Protein AF-A0A935T6A6-F1 (afdb_monomer)

Structure (mmCIF, N/CA/C/O backbone):
data_AF-A0A935T6A6-F1
#
_entry.id   AF-A0A935T6A6-F1
#
loop_
_atom_site.group_PDB
_atom_site.id
_atom_site.type_symbol
_atom_site.label_atom_id
_atom_site.label_alt_id
_atom_site.label_comp_id
_atom_site.label_asym_id
_atom_site.label_entity_id
_atom_site.label_seq_id
_atom_site.pdbx_PDB_ins_code
_atom_site.Cartn_x
_atom_site.Cartn_y
_atom_site.Cartn_z
_atom_site.occupancy
_atom_site.B_iso_or_equiv
_atom_site.auth_seq_id
_atom_site.auth_comp_id
_atom_site.auth_asym_id
_atom_site.auth_atom_id
_atom_site.pdbx_PDB_model_num
ATOM 1 N N . MET A 1 1 ? 19.359 1.674 -59.726 1.00 56.72 1 MET A N 1
ATOM 2 C CA . MET A 1 1 ? 20.035 1.609 -58.404 1.00 56.72 1 MET A CA 1
ATOM 3 C C . MET A 1 1 ? 19.179 2.103 -57.227 1.00 56.72 1 MET A C 1
ATOM 5 O O . MET A 1 1 ? 19.418 1.632 -56.121 1.00 56.72 1 MET A O 1
ATOM 9 N N . ALA A 1 2 ? 18.153 2.946 -57.427 1.00 60.25 2 ALA A N 1
ATOM 10 C CA . ALA A 1 2 ? 17.294 3.458 -56.342 1.00 60.25 2 ALA A CA 1
ATOM 11 C C . ALA A 1 2 ? 16.557 2.367 -55.519 1.00 60.25 2 ALA A C 1
ATOM 13 O O . ALA A 1 2 ? 16.547 2.415 -54.293 1.00 60.25 2 ALA A O 1
ATOM 14 N N . GLY A 1 3 ? 16.055 1.301 -56.157 1.00 60.28 3 GLY A N 1
ATOM 15 C CA . GLY A 1 3 ? 15.224 0.285 -55.483 1.00 60.28 3 GLY A CA 1
ATOM 16 C C . GLY A 1 3 ? 15.930 -0.699 -54.529 1.00 60.28 3 GLY A C 1
ATOM 17 O O . GLY A 1 3 ? 15.259 -1.548 -53.934 1.00 60.28 3 GLY A O 1
ATOM 18 N N . SER A 1 4 ? 17.264 -0.642 -54.387 1.00 69.94 4 SER A N 1
ATOM 19 C CA . SER A 1 4 ? 18.001 -1.464 -53.401 1.00 69.94 4 SER A CA 1
ATOM 20 C C . SER A 1 4 ? 18.297 -0.713 -52.097 1.00 69.94 4 SER A C 1
ATOM 22 O O . SER A 1 4 ? 18.425 -1.339 -51.043 1.00 69.94 4 SER A O 1
ATOM 24 N N . PHE A 1 5 ? 18.357 0.622 -52.161 1.00 66.50 5 PHE A N 1
ATOM 25 C CA . PHE A 1 5 ? 18.627 1.482 -51.012 1.00 66.50 5 PHE A CA 1
ATOM 26 C C . PHE A 1 5 ? 17.369 1.640 -50.148 1.00 66.50 5 PHE A C 1
ATOM 28 O O . PHE A 1 5 ? 17.418 1.381 -48.947 1.00 66.50 5 PHE A O 1
ATOM 35 N N . GLU A 1 6 ? 16.213 1.904 -50.769 1.00 67.12 6 GLU A N 1
ATOM 36 C CA . GLU A 1 6 ? 14.917 1.986 -50.074 1.00 67.12 6 GLU A CA 1
ATOM 37 C C . GLU A 1 6 ? 14.568 0.704 -49.310 1.00 67.12 6 GLU A C 1
ATOM 39 O O . GLU A 1 6 ? 14.219 0.760 -48.134 1.00 67.12 6 GLU A O 1
ATOM 44 N N . ARG A 1 7 ? 14.742 -0.476 -49.922 1.00 68.25 7 ARG A N 1
ATOM 45 C CA . ARG A 1 7 ? 14.434 -1.754 -49.253 1.00 68.25 7 ARG A CA 1
ATOM 46 C C . ARG A 1 7 ? 15.318 -2.030 -48.036 1.00 68.25 7 ARG A C 1
ATOM 48 O O . ARG A 1 7 ? 14.840 -2.617 -47.066 1.00 68.25 7 ARG A O 1
ATOM 55 N N . LYS A 1 8 ? 16.585 -1.601 -48.056 1.00 70.12 8 LYS A N 1
ATOM 56 C CA . LYS A 1 8 ? 17.505 -1.768 -46.918 1.00 70.12 8 LYS A CA 1
ATOM 57 C C . LYS A 1 8 ? 17.213 -0.787 -45.786 1.00 70.12 8 LYS A C 1
ATOM 59 O O . LYS A 1 8 ? 17.270 -1.189 -44.626 1.00 70.12 8 LYS A O 1
ATOM 64 N N . VAL A 1 9 ? 16.891 0.465 -46.108 1.00 67.56 9 VAL A N 1
ATOM 65 C CA . VAL A 1 9 ? 16.603 1.496 -45.102 1.00 67.56 9 VAL A CA 1
ATOM 66 C C . VAL A 1 9 ? 15.237 1.254 -44.460 1.00 67.56 9 VAL A C 1
ATOM 68 O O . VAL A 1 9 ? 15.148 1.165 -43.237 1.00 67.56 9 VAL A O 1
ATOM 71 N N . ILE A 1 10 ? 14.192 1.037 -45.263 1.00 68.06 10 ILE A N 1
ATOM 72 C CA . ILE A 1 10 ? 12.829 0.804 -44.766 1.00 68.06 10 ILE A CA 1
ATOM 73 C C . ILE A 1 10 ? 12.769 -0.514 -43.984 1.00 68.06 10 ILE A C 1
ATOM 75 O O . ILE A 1 10 ? 12.271 -0.544 -42.862 1.00 68.06 10 ILE A O 1
ATOM 79 N N . GLY A 1 11 ? 13.356 -1.597 -44.505 1.00 69.56 11 GLY A N 1
ATOM 80 C CA . GLY A 1 11 ? 13.375 -2.890 -43.813 1.00 69.56 11 GLY A CA 1
ATOM 81 C C . GLY A 1 11 ? 14.184 -2.893 -42.509 1.00 69.56 11 GLY A C 1
ATOM 82 O O . GLY A 1 11 ? 13.859 -3.650 -41.592 1.00 69.56 11 GLY A O 1
ATOM 83 N N . GLY A 1 12 ? 15.214 -2.044 -42.411 1.00 71.94 12 GLY A N 1
ATOM 84 C CA . GLY A 1 12 ? 16.067 -1.922 -41.227 1.00 71.94 12 GLY A CA 1
ATOM 85 C C . GLY A 1 12 ? 15.389 -1.238 -40.039 1.00 71.94 12 GLY A C 1
ATOM 86 O O . GLY A 1 12 ? 15.640 -1.628 -38.901 1.00 71.94 12 GLY A O 1
ATOM 87 N N . TRP A 1 13 ? 14.505 -0.268 -40.297 1.00 72.38 13 TRP A N 1
ATOM 88 C CA . TRP A 1 13 ? 13.813 0.504 -39.256 1.00 72.38 13 TRP A CA 1
ATOM 89 C C . TRP A 1 13 ? 12.370 0.057 -39.009 1.00 72.38 13 TRP A C 1
ATOM 91 O O . TRP A 1 13 ? 11.889 0.139 -37.882 1.00 72.38 13 TRP A O 1
ATOM 101 N N . LEU A 1 14 ? 11.682 -0.484 -40.016 1.00 76.81 14 LEU A N 1
ATOM 102 C CA . LEU A 1 14 ? 10.282 -0.886 -39.874 1.00 76.81 14 LEU A CA 1
ATOM 103 C C . LEU A 1 14 ? 10.106 -2.054 -38.893 1.00 76.81 14 LEU A C 1
ATOM 105 O O . LEU A 1 14 ? 9.211 -2.024 -38.056 1.00 76.81 14 LEU A O 1
ATOM 109 N N . ARG A 1 15 ? 10.980 -3.068 -38.946 1.00 74.06 15 ARG A N 1
ATOM 110 C CA . ARG A 1 15 ? 10.921 -4.227 -38.034 1.00 74.06 15 ARG A CA 1
ATOM 111 C C . ARG A 1 15 ? 11.037 -3.844 -36.548 1.00 74.06 15 ARG A C 1
ATOM 113 O O . ARG A 1 15 ? 10.177 -4.279 -35.784 1.00 74.06 15 ARG A O 1
ATOM 120 N N . PRO A 1 16 ? 12.037 -3.050 -36.111 1.00 68.38 16 PRO A N 1
ATOM 121 C CA . PRO A 1 16 ? 12.116 -2.631 -34.714 1.00 68.38 16 PRO A CA 1
ATOM 122 C C . PRO A 1 16 ? 10.958 -1.713 -34.308 1.00 68.38 16 PRO A C 1
ATOM 124 O O . PRO A 1 16 ? 10.502 -1.822 -33.175 1.00 68.38 16 PRO A O 1
ATOM 127 N N . LEU A 1 17 ? 10.432 -0.878 -35.214 1.00 72.44 17 LEU A N 1
ATOM 128 C CA . LEU A 1 17 ? 9.257 -0.043 -34.932 1.00 72.44 17 LEU A CA 1
ATOM 129 C C . LEU A 1 17 ? 7.984 -0.872 -34.720 1.00 72.44 17 LEU A C 1
ATOM 131 O O . LEU A 1 17 ? 7.288 -0.667 -33.730 1.00 72.44 17 LEU A O 1
ATOM 135 N N . VAL A 1 18 ? 7.699 -1.837 -35.601 1.00 78.00 18 VAL A N 1
ATOM 136 C CA . VAL A 1 18 ? 6.528 -2.725 -35.470 1.00 78.00 18 VAL A CA 1
ATOM 137 C C . VAL A 1 18 ? 6.601 -3.520 -34.173 1.00 78.00 18 VAL A C 1
ATOM 139 O O . VAL A 1 18 ? 5.623 -3.609 -33.439 1.00 78.00 18 VAL A O 1
ATOM 142 N N . ALA A 1 19 ? 7.766 -4.068 -33.847 1.00 73.56 19 ALA A N 1
ATOM 143 C CA . ALA A 1 19 ? 7.915 -4.832 -32.623 1.00 73.56 19 ALA A CA 1
ATOM 144 C C . ALA A 1 19 ? 7.869 -3.957 -31.359 1.00 73.56 19 ALA A C 1
ATOM 146 O O . ALA A 1 19 ? 7.290 -4.382 -30.364 1.00 73.56 19 ALA A O 1
ATOM 147 N N . ALA A 1 20 ? 8.402 -2.730 -31.397 1.00 70.31 20 ALA A N 1
ATOM 148 C CA . ALA A 1 20 ? 8.222 -1.765 -30.314 1.00 70.31 20 ALA A CA 1
ATOM 149 C C . ALA A 1 20 ? 6.738 -1.415 -30.119 1.00 70.31 20 ALA A C 1
ATOM 151 O O . ALA A 1 20 ? 6.277 -1.378 -28.985 1.00 70.31 20 ALA A O 1
ATOM 152 N N . ALA A 1 21 ? 5.977 -1.236 -31.204 1.00 77.19 21 ALA A N 1
ATOM 153 C CA . ALA A 1 21 ? 4.537 -0.990 -31.144 1.00 77.19 21 ALA A CA 1
ATOM 154 C C . ALA A 1 21 ? 3.758 -2.185 -30.562 1.00 77.19 21 ALA A C 1
ATOM 156 O O . ALA A 1 21 ? 2.872 -1.989 -29.734 1.00 77.19 21 ALA A O 1
ATOM 157 N N . VAL A 1 22 ? 4.112 -3.421 -30.934 1.00 78.81 22 VAL A N 1
ATOM 158 C CA . VAL A 1 22 ? 3.509 -4.638 -30.357 1.00 78.81 22 VAL A CA 1
ATOM 159 C C . VAL A 1 22 ? 3.815 -4.745 -28.863 1.00 78.81 22 VAL A C 1
ATOM 161 O O . VAL A 1 22 ? 2.908 -4.977 -28.068 1.00 78.81 22 VAL A O 1
ATOM 164 N N . VAL A 1 23 ? 5.073 -4.539 -28.461 1.00 77.25 23 VAL A N 1
ATOM 165 C CA . VAL A 1 23 ? 5.474 -4.579 -27.045 1.00 77.25 23 VAL A CA 1
ATOM 166 C C . VAL A 1 23 ? 4.794 -3.470 -26.249 1.00 77.25 23 VAL A C 1
ATOM 168 O O . VAL A 1 23 ? 4.323 -3.734 -25.147 1.00 77.25 23 VAL A O 1
ATOM 171 N N . LEU A 1 24 ? 4.665 -2.270 -26.820 1.00 76.12 24 LEU A N 1
ATOM 172 C CA . LEU A 1 24 ? 3.906 -1.176 -26.223 1.00 76.12 24 LEU A CA 1
ATOM 173 C C . LEU A 1 24 ? 2.433 -1.556 -26.042 1.00 76.12 24 LEU A C 1
ATOM 175 O O . LEU A 1 24 ? 1.888 -1.342 -24.966 1.00 76.12 24 LEU A O 1
ATOM 179 N N . GLY A 1 25 ? 1.798 -2.158 -27.052 1.00 76.19 25 GLY A N 1
ATOM 180 C CA . GLY A 1 25 ? 0.415 -2.632 -26.962 1.00 76.19 25 GLY A CA 1
ATOM 181 C C . GLY A 1 25 ? 0.216 -3.671 -25.854 1.00 76.19 25 GLY A C 1
ATOM 182 O O . GLY A 1 25 ? -0.713 -3.550 -25.058 1.00 76.19 25 GLY A O 1
ATOM 183 N N . ILE A 1 26 ? 1.127 -4.644 -25.741 1.00 76.12 26 ILE A N 1
ATOM 184 C CA . ILE A 1 26 ? 1.117 -5.633 -24.650 1.00 76.12 26 ILE A CA 1
ATOM 185 C C . ILE A 1 26 ? 1.335 -4.944 -23.297 1.00 76.12 26 ILE A C 1
ATOM 187 O O . ILE A 1 26 ? 0.610 -5.219 -22.344 1.00 76.12 26 ILE A O 1
ATOM 191 N N . GLY A 1 27 ? 2.306 -4.033 -23.207 1.00 73.75 27 GLY A N 1
ATOM 192 C CA . GLY A 1 27 ? 2.607 -3.285 -21.989 1.00 73.75 27 GLY A CA 1
ATOM 193 C C . GLY A 1 27 ? 1.424 -2.440 -21.520 1.00 73.75 27 GLY A C 1
ATOM 194 O O . GLY A 1 27 ? 1.100 -2.459 -20.337 1.00 73.75 27 GLY A O 1
ATOM 195 N N . LEU A 1 28 ? 0.744 -1.751 -22.440 1.00 74.81 28 LEU A N 1
ATOM 196 C CA . LEU A 1 28 ? -0.465 -0.977 -22.157 1.00 74.81 28 LEU A CA 1
ATOM 197 C C . LEU A 1 28 ? -1.600 -1.877 -21.670 1.00 74.81 28 LEU A C 1
ATOM 199 O O . LEU A 1 28 ? -2.254 -1.538 -20.689 1.00 74.81 28 LEU A O 1
ATOM 203 N N . TYR A 1 29 ? -1.806 -3.035 -22.303 1.00 76.19 29 TYR A N 1
ATOM 204 C CA . TYR A 1 29 ? -2.825 -3.994 -21.877 1.00 76.19 29 TYR A CA 1
ATOM 205 C C . TYR A 1 29 ? -2.553 -4.537 -20.467 1.00 76.19 29 TYR A C 1
ATOM 207 O O . TYR A 1 29 ? -3.451 -4.557 -19.628 1.00 76.19 29 TYR A O 1
ATOM 215 N N . LEU A 1 30 ? -1.309 -4.926 -20.174 1.00 72.44 30 LEU A N 1
ATOM 216 C CA . LEU A 1 30 ? -0.910 -5.395 -18.843 1.00 72.44 30 LEU A CA 1
ATOM 217 C C . LEU A 1 30 ? -0.981 -4.280 -17.795 1.00 72.44 30 LEU A C 1
ATOM 219 O O . LEU A 1 30 ? -1.432 -4.525 -16.681 1.00 72.44 30 LEU A O 1
ATOM 223 N N . GLY A 1 31 ? -0.574 -3.059 -18.150 1.00 69.56 31 GLY A N 1
ATOM 224 C CA . GLY A 1 31 ? -0.698 -1.885 -17.291 1.00 69.56 31 GLY A CA 1
ATOM 225 C C . GLY A 1 31 ? -2.156 -1.585 -16.957 1.00 69.56 31 GLY A C 1
ATOM 226 O O . GLY A 1 31 ? -2.487 -1.398 -15.791 1.00 69.56 31 GLY A O 1
ATOM 227 N N . LEU A 1 32 ? -3.044 -1.635 -17.952 1.00 71.31 32 LEU A N 1
ATOM 228 C CA . LEU A 1 32 ? -4.481 -1.474 -17.749 1.00 71.31 32 LEU A CA 1
ATOM 229 C C . LEU A 1 32 ? -5.052 -2.598 -16.879 1.00 71.31 32 LEU A C 1
ATOM 231 O O . LEU A 1 32 ? -5.808 -2.319 -15.958 1.00 71.31 32 LEU A O 1
ATOM 235 N N . ALA A 1 33 ? -4.662 -3.852 -17.116 1.00 71.31 33 ALA A N 1
ATOM 236 C CA . ALA A 1 33 ? -5.085 -4.974 -16.284 1.00 71.31 33 ALA A CA 1
ATOM 237 C C . ALA A 1 33 ? -4.619 -4.809 -14.826 1.00 71.31 33 ALA A C 1
ATOM 239 O O . ALA A 1 33 ? -5.393 -5.054 -13.908 1.00 71.31 33 ALA A O 1
ATOM 240 N N . LEU A 1 34 ? -3.395 -4.331 -14.596 1.00 67.75 34 LEU A N 1
ATOM 241 C CA . LEU A 1 34 ? -2.897 -4.015 -13.255 1.00 67.75 34 LEU A CA 1
ATOM 242 C C . LEU A 1 34 ? -3.659 -2.851 -12.612 1.00 67.75 34 LEU A C 1
ATOM 244 O O . LEU A 1 34 ? -3.946 -2.911 -11.427 1.00 67.75 34 LEU A O 1
ATOM 248 N N . VAL A 1 35 ? -4.030 -1.815 -13.364 1.00 67.88 35 VAL A N 1
ATOM 249 C CA . VAL A 1 35 ? -4.841 -0.697 -12.842 1.00 67.88 35 VAL A CA 1
ATOM 250 C C . VAL A 1 35 ? -6.268 -1.139 -12.510 1.00 67.88 35 VAL A C 1
ATOM 252 O O . VAL A 1 35 ? -6.819 -0.724 -11.493 1.00 67.88 35 VAL A O 1
ATOM 255 N N . MET A 1 36 ? -6.859 -1.989 -13.348 1.00 67.81 36 MET A N 1
ATOM 256 C CA . MET A 1 36 ? -8.249 -2.436 -13.217 1.00 67.81 36 MET A CA 1
ATOM 257 C C . MET A 1 36 ? -8.425 -3.555 -12.187 1.00 67.81 36 MET A C 1
ATOM 259 O O . MET A 1 36 ? -9.449 -3.604 -11.511 1.00 67.81 36 MET A O 1
ATOM 263 N N . PHE A 1 37 ? -7.446 -4.455 -12.075 1.00 65.00 37 PHE A N 1
ATOM 264 C CA . PHE A 1 37 ? -7.539 -5.677 -11.267 1.00 65.00 37 PHE A CA 1
ATOM 265 C C . PHE A 1 37 ? -6.456 -5.791 -10.194 1.00 65.00 37 PHE A C 1
ATOM 267 O O . PHE A 1 37 ? -6.509 -6.700 -9.368 1.00 65.00 37 PHE A O 1
ATOM 274 N N . GLY A 1 38 ? -5.457 -4.907 -10.197 1.00 59.81 38 GLY A N 1
ATOM 275 C CA . GLY A 1 38 ? -4.442 -4.874 -9.156 1.00 59.81 38 GLY A CA 1
ATOM 276 C C . GLY A 1 38 ? -5.079 -4.482 -7.834 1.00 59.81 38 GLY A C 1
ATOM 277 O O . GLY A 1 38 ? -5.552 -3.357 -7.667 1.00 59.81 38 GLY A O 1
ATOM 278 N N . GLY A 1 39 ? -5.075 -5.424 -6.890 1.00 57.47 39 GLY A N 1
ATOM 279 C CA . GLY A 1 39 ? -5.333 -5.129 -5.488 1.00 57.47 39 GLY A CA 1
ATOM 280 C C . GLY A 1 39 ? -4.460 -3.955 -5.043 1.00 57.47 39 GLY A C 1
ATOM 281 O O . GLY A 1 39 ? -3.303 -3.830 -5.453 1.00 57.47 39 GLY A O 1
ATOM 282 N N . ARG A 1 40 ? -5.061 -3.056 -4.265 1.00 66.12 40 ARG A N 1
ATOM 283 C CA . ARG A 1 40 ? -4.447 -1.843 -3.713 1.00 66.12 40 ARG A CA 1
ATOM 284 C C . ARG A 1 40 ? -3.085 -2.129 -3.051 1.00 66.12 40 ARG A C 1
ATOM 286 O O . ARG A 1 40 ? -2.861 -3.254 -2.611 1.00 66.12 40 ARG A O 1
ATOM 293 N N . PRO A 1 41 ? -2.192 -1.122 -2.951 1.00 66.19 41 PRO A N 1
ATOM 294 C CA . PRO A 1 41 ? -2.443 0.321 -3.092 1.00 66.19 41 PRO A CA 1
ATOM 295 C C . PRO A 1 41 ? -2.211 0.900 -4.497 1.00 66.19 41 PRO A C 1
ATOM 297 O O . PRO A 1 41 ? -1.195 0.639 -5.141 1.00 66.19 41 PRO A O 1
ATOM 300 N N . ARG A 1 42 ? -3.116 1.795 -4.940 1.00 65.88 42 ARG A N 1
ATOM 301 C CA . ARG A 1 42 ? -3.007 2.557 -6.211 1.00 65.88 42 ARG A CA 1
ATOM 302 C C . ARG A 1 42 ? -1.657 3.267 -6.361 1.00 65.88 42 ARG A C 1
ATOM 304 O O . ARG A 1 42 ? -1.108 3.319 -7.458 1.00 65.88 42 ARG A O 1
ATOM 311 N N . ALA A 1 43 ? -1.093 3.721 -5.240 1.00 70.38 43 ALA A N 1
ATOM 312 C CA . ALA A 1 43 ? 0.217 4.364 -5.173 1.00 70.38 43 ALA A CA 1
ATOM 313 C C . ALA A 1 43 ? 1.378 3.479 -5.671 1.00 70.38 43 ALA A C 1
ATOM 315 O O . ALA A 1 43 ? 2.411 4.013 -6.065 1.00 70.38 43 ALA A O 1
ATOM 316 N N . ALA A 1 44 ? 1.235 2.149 -5.659 1.00 77.62 44 ALA A N 1
ATOM 317 C CA . ALA A 1 44 ? 2.216 1.217 -6.220 1.00 77.62 44 ALA A CA 1
ATOM 318 C C . ALA A 1 44 ? 1.915 0.877 -7.688 1.00 77.62 44 ALA A C 1
ATOM 320 O O . ALA A 1 44 ? 2.833 0.726 -8.497 1.00 77.62 44 ALA A O 1
ATOM 321 N N . VAL A 1 45 ? 0.629 0.772 -8.031 1.00 81.69 45 VAL A N 1
ATOM 322 C CA . VAL A 1 45 ? 0.157 0.281 -9.331 1.00 81.69 45 VAL A CA 1
ATOM 323 C C . VAL A 1 45 ? 0.497 1.246 -10.464 1.00 81.69 45 VAL A C 1
ATOM 325 O O . VAL A 1 45 ? 1.044 0.818 -11.480 1.00 81.69 45 VAL A O 1
ATOM 328 N N . GLU A 1 46 ? 0.236 2.544 -10.293 1.00 84.12 46 GLU A N 1
ATOM 329 C CA . GLU A 1 46 ? 0.496 3.537 -11.344 1.00 84.12 46 GLU A CA 1
ATOM 330 C C . GLU A 1 46 ? 1.993 3.661 -11.691 1.00 84.12 46 GLU A C 1
ATOM 332 O O . GLU A 1 46 ? 2.334 3.568 -12.877 1.00 84.12 46 GLU A O 1
ATOM 337 N N . PRO A 1 47 ? 2.925 3.801 -10.719 1.00 86.94 47 PRO A N 1
ATOM 338 C CA . PRO A 1 47 ? 4.354 3.742 -11.011 1.00 86.94 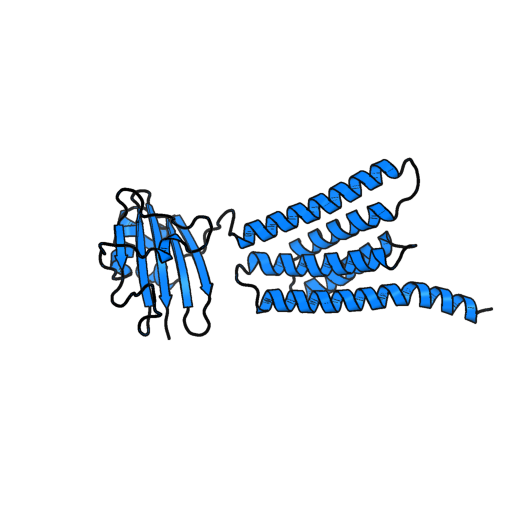47 PRO A CA 1
ATOM 339 C C . PRO A 1 47 ? 4.773 2.422 -11.649 1.00 86.94 47 PRO A C 1
ATOM 341 O O . PRO A 1 47 ? 5.550 2.440 -12.603 1.00 86.94 47 PRO A O 1
ATOM 344 N N . ALA A 1 48 ? 4.280 1.283 -11.150 1.00 86.31 48 ALA A N 1
ATOM 345 C CA . ALA A 1 48 ? 4.660 -0.032 -11.662 1.00 86.31 48 ALA A CA 1
ATOM 346 C C . ALA A 1 48 ? 4.239 -0.226 -13.124 1.00 86.31 48 ALA A C 1
ATOM 348 O O . ALA A 1 48 ? 5.043 -0.683 -13.938 1.00 86.31 48 ALA A O 1
ATOM 349 N N . ALA A 1 49 ? 3.014 0.176 -13.474 1.00 85.94 49 ALA A N 1
ATOM 350 C CA . ALA A 1 49 ? 2.516 0.141 -14.843 1.00 85.94 49 ALA A CA 1
ATOM 351 C C . ALA A 1 49 ? 3.351 1.046 -15.761 1.00 85.94 49 ALA A C 1
ATOM 353 O O . ALA A 1 49 ? 3.824 0.595 -16.806 1.00 85.94 49 ALA A O 1
ATOM 354 N N . ALA A 1 50 ? 3.603 2.292 -15.342 1.00 89.38 50 ALA A N 1
ATOM 355 C CA . ALA A 1 50 ? 4.422 3.241 -16.094 1.00 89.38 50 ALA A CA 1
ATOM 356 C C . ALA A 1 50 ? 5.841 2.706 -16.348 1.00 89.38 50 ALA A C 1
ATOM 358 O O . ALA A 1 50 ? 6.331 2.725 -17.480 1.00 89.38 50 ALA A O 1
ATOM 359 N N . PHE A 1 51 ? 6.476 2.157 -15.310 1.00 90.69 51 PHE A N 1
ATOM 360 C CA . PHE A 1 51 ? 7.783 1.519 -15.415 1.00 90.69 51 PHE A CA 1
ATOM 361 C C . PHE A 1 51 ? 7.765 0.344 -16.384 1.00 90.69 51 PHE A C 1
ATOM 363 O O . PHE A 1 51 ? 8.602 0.294 -17.282 1.00 90.69 51 PHE A O 1
ATOM 370 N N . ALA A 1 52 ? 6.818 -0.586 -16.231 1.00 87.38 52 ALA A N 1
ATOM 371 C CA . ALA A 1 52 ? 6.738 -1.780 -17.063 1.00 87.38 52 ALA A CA 1
ATOM 372 C C . ALA A 1 52 ? 6.570 -1.417 -18.544 1.00 87.38 52 ALA A C 1
ATOM 374 O O . ALA A 1 52 ? 7.287 -1.956 -19.388 1.00 87.38 52 ALA A O 1
ATOM 375 N N . ILE A 1 53 ? 5.689 -0.463 -18.857 1.00 87.38 53 ILE A N 1
ATOM 376 C CA . ILE A 1 53 ? 5.448 0.018 -20.222 1.00 87.38 53 ILE A CA 1
ATOM 377 C C . ILE A 1 53 ? 6.721 0.614 -20.825 1.00 87.38 53 ILE A C 1
ATOM 379 O O . ILE A 1 53 ? 7.159 0.183 -21.897 1.00 87.38 53 ILE A O 1
ATOM 383 N N . VAL A 1 54 ? 7.343 1.581 -20.143 1.00 90.56 54 VAL A N 1
ATOM 384 C CA . VAL A 1 54 ? 8.525 2.273 -20.675 1.00 90.56 54 VAL A CA 1
ATOM 385 C C . VAL A 1 54 ? 9.719 1.326 -20.766 1.00 90.56 54 VAL A C 1
ATOM 387 O O . VAL A 1 54 ? 10.375 1.269 -21.808 1.00 90.56 54 VAL A O 1
ATOM 390 N N . PHE A 1 55 ? 9.974 0.539 -19.717 1.00 91.19 55 PHE A N 1
ATOM 391 C CA . PHE A 1 55 ? 11.085 -0.406 -19.668 1.00 91.19 55 PHE A CA 1
ATOM 392 C C . PHE A 1 55 ? 10.995 -1.442 -20.788 1.00 91.19 55 PHE A C 1
ATOM 394 O O . PHE A 1 55 ? 11.943 -1.597 -21.556 1.00 91.19 55 PHE A O 1
ATOM 401 N N . THR A 1 56 ? 9.859 -2.138 -20.910 1.00 87.25 56 THR A N 1
ATOM 402 C CA . THR A 1 56 ? 9.701 -3.217 -21.899 1.00 87.25 56 THR A CA 1
ATOM 403 C C . THR A 1 56 ? 9.788 -2.685 -23.325 1.00 87.25 56 THR A C 1
ATOM 405 O O . THR A 1 56 ? 10.518 -3.257 -24.136 1.00 87.25 56 THR A O 1
ATOM 408 N N . THR A 1 57 ? 9.136 -1.554 -23.615 1.00 87.31 57 THR A N 1
ATOM 409 C CA . THR A 1 57 ? 9.153 -0.923 -24.943 1.00 87.31 57 THR A CA 1
ATOM 410 C C . THR A 1 57 ? 10.567 -0.496 -25.336 1.00 87.31 57 THR A C 1
ATOM 412 O O . THR A 1 57 ? 11.058 -0.867 -26.406 1.00 87.31 57 THR A O 1
ATOM 415 N N . ALA A 1 58 ? 11.262 0.232 -24.457 1.00 89.62 58 ALA A N 1
ATOM 416 C CA . ALA A 1 58 ? 12.616 0.714 -24.716 1.00 89.62 58 ALA A CA 1
ATOM 417 C C . ALA A 1 58 ? 13.631 -0.431 -24.830 1.00 89.62 58 ALA A C 1
ATOM 419 O O . ALA A 1 58 ? 14.461 -0.455 -25.745 1.00 89.62 58 ALA A O 1
ATOM 420 N N . PHE A 1 59 ? 13.546 -1.418 -23.937 1.00 88.56 59 PHE A N 1
ATOM 421 C CA . PHE A 1 59 ? 14.440 -2.569 -23.938 1.00 88.56 59 PHE A CA 1
ATOM 422 C C . PHE A 1 59 ? 14.249 -3.442 -25.185 1.00 88.56 59 PHE A C 1
ATOM 424 O O . PHE A 1 59 ? 15.233 -3.838 -25.820 1.00 88.56 59 PHE A O 1
ATOM 431 N N . ALA A 1 60 ? 13.000 -3.702 -25.587 1.00 87.69 60 ALA A N 1
ATOM 432 C CA . ALA A 1 60 ? 12.697 -4.449 -26.803 1.00 87.69 60 ALA A CA 1
ATOM 433 C C . ALA A 1 60 ? 13.188 -3.716 -28.060 1.00 87.69 60 ALA A C 1
ATOM 435 O O . ALA A 1 60 ? 13.864 -4.325 -28.891 1.00 87.69 60 ALA A O 1
ATOM 436 N N . ALA A 1 61 ? 12.939 -2.406 -28.172 1.00 86.75 61 ALA A N 1
ATOM 437 C CA . ALA A 1 61 ? 13.431 -1.596 -29.286 1.00 86.75 61 ALA A CA 1
ATOM 438 C C . ALA A 1 61 ? 14.964 -1.657 -29.400 1.00 86.75 61 ALA A C 1
ATOM 440 O O . ALA A 1 61 ? 15.505 -1.911 -30.480 1.00 86.75 61 ALA A O 1
ATOM 441 N N . GLY A 1 62 ? 15.671 -1.522 -28.272 1.00 87.38 62 GLY A N 1
ATOM 442 C CA . GLY A 1 62 ? 17.125 -1.656 -28.228 1.00 87.38 62 GLY A CA 1
ATOM 443 C C . GLY A 1 62 ? 17.615 -3.047 -28.639 1.00 87.38 62 GLY A C 1
ATOM 444 O O . GLY A 1 62 ? 18.600 -3.167 -29.368 1.00 87.38 62 GLY A O 1
ATOM 445 N N . ARG A 1 63 ? 16.919 -4.117 -28.234 1.00 86.56 63 ARG A N 1
ATOM 446 C CA . ARG A 1 63 ? 17.269 -5.498 -28.613 1.00 86.56 63 ARG A CA 1
ATOM 447 C C . ARG A 1 63 ? 17.066 -5.790 -30.095 1.00 86.56 63 ARG A C 1
ATOM 449 O O . ARG A 1 63 ? 17.865 -6.526 -30.675 1.00 86.56 63 ARG A O 1
ATOM 456 N N . LEU A 1 64 ? 16.025 -5.224 -30.694 1.00 85.94 64 LEU A N 1
ATOM 457 C CA . LEU A 1 64 ? 15.631 -5.497 -32.075 1.00 85.94 64 LEU A CA 1
ATOM 458 C C . LEU A 1 64 ? 16.365 -4.627 -33.103 1.00 85.94 64 LEU A C 1
ATOM 460 O O . LEU A 1 64 ? 16.334 -4.934 -34.293 1.00 85.94 64 LEU A O 1
ATOM 464 N N . ALA A 1 65 ? 17.079 -3.593 -32.651 1.00 85.19 65 ALA A N 1
ATOM 465 C CA . ALA A 1 65 ? 17.905 -2.723 -33.482 1.00 85.19 65 ALA A CA 1
ATOM 466 C C . ALA A 1 65 ? 19.409 -2.909 -33.182 1.00 85.19 65 ALA A C 1
ATOM 468 O O . ALA A 1 65 ? 20.047 -2.007 -32.643 1.00 85.19 65 ALA A O 1
ATOM 469 N N . PRO A 1 66 ? 20.045 -4.044 -33.540 1.00 82.75 66 PRO A N 1
ATOM 470 C CA . PRO A 1 66 ? 21.405 -4.381 -33.100 1.00 82.75 66 PRO A CA 1
ATOM 471 C C . PRO A 1 66 ? 22.490 -3.375 -33.511 1.00 82.75 66 PRO A C 1
ATOM 473 O O . PRO A 1 66 ? 23.513 -3.296 -32.841 1.00 82.75 66 PRO A O 1
ATOM 476 N N . ARG A 1 67 ? 22.271 -2.601 -34.582 1.00 84.56 67 ARG A N 1
ATOM 477 C CA . ARG A 1 67 ? 23.195 -1.557 -35.065 1.00 84.56 67 ARG A CA 1
ATOM 478 C C . ARG A 1 67 ? 22.929 -0.169 -34.478 1.00 84.56 67 ARG A C 1
ATOM 480 O O . ARG A 1 67 ? 23.757 0.716 -34.626 1.00 84.56 67 ARG A O 1
ATOM 487 N N . ALA A 1 68 ? 21.778 0.023 -33.840 1.00 85.19 68 ALA A N 1
ATOM 488 C CA . ALA A 1 68 ? 21.330 1.306 -33.306 1.00 85.19 68 ALA A CA 1
ATOM 489 C C . ALA A 1 68 ? 20.715 1.140 -31.907 1.00 85.19 68 ALA A C 1
ATOM 491 O O . ALA A 1 68 ? 19.808 1.881 -31.542 1.00 85.19 68 ALA A O 1
ATOM 492 N N . ARG A 1 69 ? 21.191 0.153 -31.127 1.00 86.75 69 ARG A N 1
ATOM 493 C CA . ARG A 1 69 ? 20.545 -0.312 -29.883 1.00 86.75 69 ARG A CA 1
ATOM 494 C C . ARG A 1 69 ? 20.236 0.836 -28.931 1.00 86.75 69 ARG A C 1
ATOM 496 O O . ARG A 1 69 ? 19.122 0.950 -28.435 1.00 86.75 69 ARG A O 1
ATOM 503 N N . PHE A 1 70 ? 21.231 1.694 -28.709 1.00 86.00 70 PHE A N 1
ATOM 504 C CA . PHE A 1 70 ? 21.119 2.838 -27.814 1.00 86.00 70 PHE A CA 1
ATOM 505 C C . PHE A 1 70 ? 20.091 3.857 -28.316 1.00 86.00 70 PHE A C 1
ATOM 507 O O . PHE A 1 70 ? 19.142 4.166 -27.605 1.00 86.00 70 PHE A O 1
ATOM 514 N N . HIS A 1 71 ? 20.230 4.328 -29.558 1.00 86.38 71 HIS A N 1
ATOM 515 C CA . HIS A 1 71 ? 19.313 5.315 -30.132 1.00 86.38 71 HIS A CA 1
ATOM 516 C C . HIS A 1 71 ? 17.876 4.793 -30.221 1.00 86.38 71 HIS A C 1
ATOM 518 O O . HIS A 1 71 ? 16.944 5.528 -29.911 1.00 86.38 71 HIS A O 1
ATOM 524 N N . ALA A 1 72 ? 17.696 3.518 -30.578 1.00 85.56 72 ALA A N 1
ATOM 525 C CA . ALA A 1 72 ? 16.389 2.875 -30.610 1.00 85.56 72 ALA A CA 1
ATOM 526 C C . ALA A 1 72 ? 15.755 2.802 -29.214 1.00 85.56 72 ALA A C 1
ATOM 528 O O . ALA A 1 72 ? 14.583 3.137 -29.069 1.00 85.56 72 ALA A O 1
ATOM 529 N N . ALA A 1 73 ? 16.524 2.428 -28.184 1.00 88.12 73 ALA A N 1
ATOM 530 C CA . ALA A 1 73 ? 16.038 2.405 -26.806 1.00 88.12 73 ALA A CA 1
ATOM 531 C C . ALA A 1 73 ? 15.661 3.807 -26.301 1.00 88.12 73 ALA A C 1
ATOM 533 O O . ALA A 1 73 ? 14.599 3.968 -25.710 1.00 88.12 73 ALA A O 1
ATOM 534 N N . VAL A 1 74 ? 16.485 4.827 -26.572 1.00 90.12 74 VAL A N 1
ATOM 535 C CA . VAL A 1 74 ? 16.214 6.222 -26.178 1.00 90.12 74 VAL A CA 1
ATOM 536 C C . VAL A 1 74 ? 14.959 6.762 -26.867 1.00 90.12 74 VAL A C 1
ATOM 538 O O . VAL A 1 74 ? 14.083 7.306 -26.199 1.00 90.12 74 VAL A O 1
ATOM 541 N N . ALA A 1 75 ? 14.838 6.579 -28.185 1.00 88.69 75 ALA A N 1
ATOM 542 C CA . ALA A 1 75 ? 13.673 7.036 -28.940 1.00 88.69 75 ALA A CA 1
ATOM 543 C C . ALA A 1 75 ? 12.385 6.347 -28.462 1.00 88.69 75 ALA A C 1
ATOM 545 O O . ALA A 1 75 ? 11.371 7.008 -28.239 1.00 88.69 75 ALA A O 1
ATOM 546 N N . ALA A 1 76 ? 12.441 5.031 -28.244 1.00 88.38 76 ALA A N 1
ATOM 547 C CA . ALA A 1 76 ? 11.316 4.262 -27.728 1.00 88.38 76 ALA A CA 1
ATOM 548 C C . ALA A 1 76 ? 10.939 4.662 -26.293 1.00 88.38 76 ALA A C 1
ATOM 550 O O . ALA A 1 76 ? 9.753 4.783 -25.997 1.00 88.38 76 ALA A O 1
ATOM 551 N N . ALA A 1 77 ? 11.917 4.926 -25.420 1.00 90.94 77 ALA A N 1
ATOM 552 C CA . ALA A 1 77 ? 11.665 5.422 -24.069 1.00 90.94 77 ALA A CA 1
ATOM 553 C C . ALA A 1 77 ? 10.974 6.793 -24.086 1.00 90.94 77 ALA A C 1
ATOM 555 O O . ALA A 1 77 ? 9.996 6.991 -23.364 1.00 90.94 77 ALA A O 1
ATOM 556 N N . GLY A 1 78 ? 11.441 7.716 -24.934 1.00 90.88 78 GLY A N 1
ATOM 557 C CA . GLY A 1 78 ? 10.835 9.038 -25.096 1.00 90.88 78 GLY A CA 1
ATOM 558 C C . GLY A 1 78 ? 9.394 8.955 -25.598 1.00 90.88 78 GLY A C 1
ATOM 559 O O . GLY A 1 78 ? 8.504 9.565 -25.011 1.00 90.88 78 GLY A O 1
ATOM 560 N N . LEU A 1 79 ? 9.147 8.133 -26.624 1.00 89.75 79 LEU A N 1
ATOM 561 C CA . LEU A 1 79 ? 7.806 7.924 -27.172 1.00 89.75 79 LEU A CA 1
ATOM 562 C C . LEU A 1 79 ? 6.860 7.283 -26.146 1.00 89.75 79 LEU A C 1
ATOM 564 O O . LEU A 1 79 ? 5.764 7.793 -25.929 1.00 89.75 79 LEU A O 1
ATOM 568 N N . ALA A 1 80 ? 7.285 6.200 -25.487 1.00 86.81 80 ALA A N 1
ATOM 569 C CA . ALA A 1 80 ? 6.481 5.527 -24.468 1.00 86.81 80 ALA A CA 1
ATOM 570 C C . ALA A 1 80 ? 6.169 6.455 -23.281 1.00 86.81 80 ALA A C 1
ATOM 572 O O . ALA A 1 80 ? 5.043 6.457 -22.791 1.00 86.81 80 ALA A O 1
ATOM 573 N N . SER A 1 81 ? 7.127 7.289 -22.862 1.00 89.12 81 SER A N 1
ATOM 574 C CA . SER A 1 81 ? 6.920 8.264 -21.782 1.00 89.12 81 SER A CA 1
ATOM 575 C C . SER A 1 81 ? 5.948 9.375 -22.184 1.00 89.12 81 SER A C 1
ATOM 577 O O . SER A 1 81 ? 5.104 9.757 -21.375 1.00 89.12 81 SER A O 1
ATOM 579 N N . ALA A 1 82 ? 6.033 9.871 -23.426 1.00 89.44 82 ALA A N 1
ATOM 580 C CA . ALA A 1 82 ? 5.122 10.887 -23.951 1.00 89.44 82 ALA A CA 1
ATOM 581 C C . ALA A 1 82 ? 3.682 10.360 -24.062 1.00 89.44 82 ALA A C 1
ATOM 583 O O . ALA A 1 82 ? 2.748 11.025 -23.618 1.00 89.44 82 ALA A O 1
ATOM 584 N N . ILE A 1 83 ? 3.509 9.140 -24.586 1.00 85.31 83 ILE A N 1
ATOM 585 C CA . ILE A 1 83 ? 2.202 8.466 -24.638 1.00 85.31 83 ILE A CA 1
ATOM 586 C C . ILE A 1 83 ? 1.673 8.243 -23.221 1.00 85.31 83 ILE A C 1
ATOM 588 O O . ILE A 1 83 ? 0.524 8.572 -22.942 1.00 85.31 83 ILE A O 1
ATOM 592 N N . GLY A 1 84 ? 2.519 7.741 -22.316 1.00 83.69 84 GLY A N 1
ATOM 593 C CA . GLY A 1 84 ? 2.156 7.500 -20.925 1.00 83.69 84 GLY A CA 1
ATOM 594 C C . GLY A 1 84 ? 1.684 8.756 -20.196 1.00 83.69 84 GLY A C 1
ATOM 595 O O . GLY A 1 84 ? 0.664 8.710 -19.516 1.00 83.69 84 GLY A O 1
ATOM 596 N N . HIS A 1 85 ? 2.354 9.895 -20.392 1.00 85.50 85 HIS A N 1
ATOM 597 C CA . HIS A 1 85 ? 1.904 11.178 -19.838 1.00 85.50 85 HIS A CA 1
ATOM 598 C C . HIS A 1 85 ? 0.540 11.605 -20.385 1.00 85.50 85 HIS A C 1
ATOM 600 O O . HIS A 1 85 ? -0.282 12.114 -19.627 1.00 85.50 85 HIS A O 1
ATOM 606 N N . GLY A 1 86 ? 0.270 11.357 -21.670 1.00 82.12 86 GLY A N 1
ATOM 607 C CA . GLY A 1 86 ? -1.037 11.629 -22.276 1.00 82.12 86 GLY A CA 1
ATOM 608 C C . GLY A 1 86 ? -2.193 10.847 -21.639 1.00 82.12 86 GLY A C 1
ATOM 609 O O . GLY A 1 86 ? -3.331 11.299 -21.699 1.00 82.12 86 GLY A O 1
ATOM 610 N N . VAL A 1 87 ? -1.905 9.713 -20.991 1.00 81.31 87 VAL A N 1
ATOM 611 C CA . VAL A 1 87 ? -2.877 8.889 -20.250 1.00 81.31 87 VAL A CA 1
ATOM 612 C C . VAL A 1 87 ? -2.648 8.920 -18.731 1.00 81.31 87 VAL A C 1
ATOM 614 O O . VAL A 1 87 ? -3.056 8.002 -18.026 1.00 81.31 87 VAL A O 1
ATOM 617 N N . ALA A 1 88 ? -1.998 9.976 -18.225 1.00 84.06 88 ALA A N 1
ATOM 618 C CA . ALA A 1 88 ? -1.756 10.222 -16.800 1.00 84.06 88 ALA A CA 1
ATOM 619 C C . ALA A 1 88 ? -0.964 9.120 -16.059 1.00 84.06 88 ALA A C 1
ATOM 621 O O . ALA A 1 88 ? -1.132 8.929 -14.856 1.00 84.06 88 ALA A O 1
ATOM 622 N N . LEU A 1 89 ? -0.063 8.406 -16.743 1.00 82.81 89 LEU A N 1
ATOM 623 C CA . LEU A 1 89 ? 0.861 7.487 -16.074 1.00 82.81 89 LEU A CA 1
ATOM 624 C C . LEU A 1 89 ? 1.892 8.237 -15.221 1.00 82.81 89 LEU A C 1
ATOM 626 O O . LEU A 1 89 ? 2.346 9.331 -15.557 1.00 82.81 89 LEU A O 1
ATOM 630 N N . SER A 1 90 ? 2.325 7.590 -14.138 1.00 88.62 90 SER A N 1
ATOM 631 C CA . SER A 1 90 ? 3.321 8.129 -13.211 1.00 88.62 90 SER A CA 1
ATOM 632 C C . SER A 1 90 ? 4.643 8.502 -13.906 1.00 88.62 90 SER A C 1
ATOM 634 O O . SER A 1 90 ? 5.314 7.665 -14.527 1.00 88.62 90 SER A O 1
ATOM 636 N N . LEU A 1 91 ? 5.071 9.757 -13.721 1.00 90.06 91 LEU A N 1
ATOM 637 C CA . LEU A 1 91 ? 6.375 10.257 -14.173 1.00 90.06 91 LEU A CA 1
ATOM 638 C C . LEU A 1 91 ? 7.534 9.474 -13.538 1.00 90.06 91 LEU A C 1
ATOM 640 O O . LEU A 1 91 ? 8.484 9.113 -14.231 1.00 90.06 91 LEU A O 1
ATOM 644 N N . VAL A 1 92 ? 7.438 9.166 -12.240 1.00 89.44 92 VAL A N 1
ATOM 645 C CA . VAL A 1 92 ? 8.483 8.445 -11.491 1.00 89.44 92 VAL A CA 1
ATOM 646 C C . VAL A 1 92 ? 8.729 7.065 -12.099 1.00 89.44 92 VAL A C 1
ATOM 648 O O . VAL A 1 92 ? 9.874 6.717 -12.395 1.00 89.44 92 VAL A O 1
ATOM 651 N N . GLY A 1 93 ? 7.658 6.304 -12.346 1.00 88.00 93 GLY A N 1
ATOM 652 C CA . GLY A 1 93 ? 7.757 4.992 -12.986 1.00 88.00 93 GLY A CA 1
ATOM 653 C C . GLY A 1 93 ? 8.344 5.077 -14.396 1.00 88.00 93 GLY A C 1
ATOM 654 O O . GLY A 1 93 ? 9.247 4.313 -14.736 1.00 88.00 93 GLY A O 1
ATOM 655 N N . SER A 1 94 ? 7.905 6.061 -15.187 1.00 92.06 94 SER A N 1
ATOM 656 C CA . SER A 1 94 ? 8.388 6.276 -16.559 1.00 92.06 94 SER A CA 1
ATOM 657 C C . SER A 1 94 ? 9.895 6.559 -16.612 1.00 92.06 94 SER A C 1
ATOM 659 O O . SER A 1 94 ? 10.625 5.916 -17.368 1.00 92.06 94 SER A O 1
ATOM 661 N N . VAL A 1 95 ? 10.384 7.477 -15.770 1.00 92.00 95 VAL A N 1
ATOM 662 C CA . VAL A 1 95 ? 11.812 7.833 -15.701 1.00 92.00 95 VAL A CA 1
ATOM 663 C C . VAL A 1 95 ? 12.652 6.638 -15.250 1.00 92.00 95 VAL A C 1
ATOM 665 O O . VAL A 1 95 ? 13.664 6.329 -15.881 1.00 92.00 95 VAL A O 1
ATOM 668 N N . ALA A 1 96 ? 12.223 5.925 -14.205 1.00 91.12 96 ALA A N 1
ATOM 669 C CA . ALA A 1 96 ? 12.924 4.735 -13.727 1.00 91.12 96 ALA A CA 1
ATOM 670 C C . ALA A 1 96 ? 12.991 3.637 -14.805 1.00 91.12 96 ALA A C 1
ATOM 672 O O . ALA A 1 96 ? 14.051 3.041 -15.016 1.00 91.12 96 ALA A O 1
ATOM 673 N N . GLY A 1 97 ? 11.892 3.416 -15.535 1.00 90.31 97 GLY A N 1
ATOM 674 C CA . GLY A 1 97 ? 11.825 2.445 -16.627 1.00 90.31 97 GLY A CA 1
ATOM 675 C C . GLY A 1 97 ? 12.769 2.798 -17.775 1.00 90.31 97 GLY A C 1
ATOM 676 O O . GLY A 1 97 ? 13.502 1.934 -18.263 1.00 90.31 97 GLY A O 1
ATOM 677 N N . ALA A 1 98 ? 12.814 4.078 -18.159 1.00 91.94 98 ALA A N 1
ATOM 678 C CA . ALA A 1 98 ? 13.714 4.579 -19.193 1.00 91.94 98 ALA A CA 1
ATOM 679 C C . ALA A 1 98 ? 15.188 4.391 -18.805 1.00 91.94 98 ALA A C 1
ATOM 681 O O . ALA A 1 98 ? 15.960 3.830 -19.583 1.00 91.94 98 ALA A O 1
ATOM 682 N N . LEU A 1 99 ? 15.575 4.810 -17.595 1.00 91.38 99 LEU A N 1
ATOM 683 C CA . LEU A 1 99 ? 16.951 4.691 -17.103 1.00 91.38 99 LEU A CA 1
ATOM 684 C C . LEU A 1 99 ? 17.409 3.229 -17.039 1.00 91.38 99 LEU A C 1
ATOM 686 O O . LEU A 1 99 ? 18.499 2.906 -17.521 1.00 91.38 99 LEU A O 1
ATOM 690 N N . ALA A 1 100 ? 16.564 2.337 -16.514 1.00 91.38 100 ALA A N 1
ATOM 691 C CA . ALA A 1 100 ? 16.859 0.909 -16.451 1.00 91.38 100 ALA A CA 1
ATOM 692 C C . ALA A 1 100 ? 17.047 0.307 -17.856 1.00 91.38 100 ALA A C 1
ATOM 694 O O . ALA A 1 100 ? 18.047 -0.367 -18.116 1.00 91.38 100 ALA A O 1
ATOM 695 N N . ALA A 1 101 ? 16.135 0.590 -18.791 1.00 90.81 101 ALA A N 1
ATOM 696 C CA . ALA A 1 101 ? 16.213 0.057 -20.149 1.00 90.81 101 ALA A CA 1
ATOM 697 C C . ALA A 1 101 ? 17.421 0.599 -20.928 1.00 90.81 101 ALA A C 1
ATOM 699 O O . ALA A 1 101 ? 18.143 -0.178 -21.557 1.00 90.81 101 ALA A O 1
ATOM 700 N N . ILE A 1 102 ? 17.672 1.911 -20.863 1.00 89.38 102 ILE A N 1
ATOM 701 C CA . ILE A 1 102 ? 18.798 2.558 -21.548 1.00 89.38 102 ILE A CA 1
ATOM 702 C C . ILE A 1 102 ? 20.126 2.060 -20.974 1.00 89.38 102 ILE A C 1
ATOM 704 O O . ILE A 1 102 ? 21.013 1.714 -21.751 1.00 89.38 102 ILE A O 1
ATOM 708 N N . GLY A 1 103 ? 20.267 1.958 -19.648 1.00 86.94 103 GLY A N 1
ATOM 709 C CA . GLY A 1 103 ? 21.484 1.444 -19.011 1.00 86.94 103 GLY A CA 1
ATOM 710 C C . GLY A 1 103 ? 21.812 0.011 -19.444 1.00 86.94 103 GLY A C 1
ATOM 711 O O . GLY A 1 103 ? 22.945 -0.284 -19.841 1.00 86.94 103 GLY A O 1
ATOM 712 N N . LEU A 1 104 ? 20.804 -0.869 -19.467 1.00 85.75 104 LEU A N 1
ATOM 713 C CA . LEU A 1 104 ? 20.962 -2.249 -19.935 1.00 85.75 104 LEU A CA 1
ATOM 714 C C . LEU A 1 104 ? 21.273 -2.327 -21.441 1.00 85.75 104 LEU A C 1
ATOM 716 O O . LEU A 1 104 ? 22.159 -3.084 -21.842 1.00 85.75 104 LEU A O 1
ATOM 720 N N . ALA A 1 105 ? 20.604 -1.521 -22.273 1.00 85.25 105 ALA A N 1
ATOM 721 C CA . ALA A 1 105 ? 20.822 -1.493 -23.721 1.00 85.25 105 ALA A CA 1
ATOM 722 C C . ALA A 1 105 ? 22.190 -0.898 -24.106 1.00 85.25 105 ALA A C 1
ATOM 724 O O . ALA A 1 105 ? 22.889 -1.455 -24.957 1.00 85.25 105 ALA A O 1
ATOM 725 N N . ALA A 1 106 ? 22.606 0.194 -23.457 1.00 81.25 106 ALA A N 1
ATOM 726 C CA . ALA A 1 106 ? 23.912 0.829 -23.643 1.00 81.25 106 ALA A CA 1
ATOM 727 C C . ALA A 1 106 ? 25.050 -0.128 -23.270 1.00 81.25 106 ALA A C 1
ATOM 729 O O . ALA A 1 106 ? 26.053 -0.223 -23.979 1.00 81.25 106 ALA A O 1
ATOM 730 N N . GLY A 1 107 ? 24.841 -0.932 -22.225 1.00 77.31 107 GLY A N 1
ATOM 731 C CA . GLY A 1 107 ? 25.735 -2.013 -21.833 1.00 77.31 107 GLY A CA 1
ATOM 732 C C . GLY A 1 107 ? 26.073 -3.000 -22.957 1.00 77.31 107 GLY A C 1
ATOM 733 O O . GLY A 1 107 ? 27.112 -3.655 -22.883 1.00 77.31 107 GLY A O 1
ATOM 734 N N . TRP A 1 108 ? 25.234 -3.135 -23.985 1.00 77.56 108 TRP A N 1
ATOM 735 C CA . TRP A 1 108 ? 25.451 -4.023 -25.135 1.00 77.56 108 TRP A CA 1
ATOM 736 C C . TRP A 1 108 ? 25.820 -3.300 -26.431 1.00 77.56 108 TRP A C 1
ATOM 738 O O . TRP A 1 108 ? 26.101 -3.962 -27.426 1.00 77.56 108 TRP A O 1
ATOM 748 N N . ALA A 1 109 ? 25.747 -1.972 -26.462 1.00 77.44 109 ALA A N 1
ATOM 749 C CA . ALA A 1 109 ? 25.928 -1.189 -27.682 1.00 77.44 109 ALA A CA 1
ATOM 750 C C . ALA A 1 109 ? 27.371 -0.712 -27.887 1.00 77.44 109 ALA A C 1
ATOM 752 O O . ALA A 1 109 ? 27.779 -0.471 -29.015 1.00 77.44 109 ALA A O 1
ATOM 753 N N . ILE A 1 110 ? 28.120 -0.542 -26.799 1.00 75.12 110 ILE A N 1
ATOM 754 C CA . ILE A 1 110 ? 29.464 0.031 -26.835 1.00 75.12 110 ILE A CA 1
ATOM 755 C C . ILE A 1 110 ? 30.472 -1.099 -27.090 1.00 75.12 110 ILE A C 1
ATOM 757 O O . ILE A 1 110 ? 30.443 -2.084 -26.359 1.00 75.12 110 ILE A O 1
ATOM 761 N N . ASP A 1 111 ? 31.369 -0.956 -28.066 1.00 71.38 111 ASP A N 1
ATOM 762 C CA . ASP A 1 111 ? 32.476 -1.885 -28.351 1.00 71.38 111 ASP A CA 1
ATOM 763 C C . ASP A 1 111 ? 33.844 -1.224 -28.077 1.00 71.38 111 ASP A C 1
ATOM 765 O O . ASP A 1 111 ? 33.956 0.000 -28.083 1.00 71.38 111 ASP A O 1
ATOM 769 N N . GLY A 1 112 ? 34.880 -2.028 -27.787 1.00 72.69 112 GLY A N 1
ATOM 770 C CA . GLY A 1 112 ? 36.245 -1.570 -27.454 1.00 72.69 112 GLY A CA 1
ATOM 771 C C . GLY A 1 112 ? 36.686 -1.796 -25.993 1.00 72.69 112 GLY A C 1
ATOM 772 O O . GLY A 1 112 ? 35.858 -2.024 -25.104 1.00 72.69 112 GLY A O 1
ATOM 773 N N . GLU A 1 113 ? 38.002 -1.742 -25.746 1.00 60.62 113 GLU A N 1
ATOM 774 C CA . GLU A 1 113 ? 38.632 -2.034 -24.440 1.00 60.62 113 GLU A CA 1
ATOM 775 C C . GLU A 1 113 ? 38.439 -0.913 -23.405 1.00 60.62 113 GLU A C 1
ATOM 777 O O . GLU A 1 113 ? 37.960 -1.177 -22.303 1.00 60.62 113 GLU A O 1
ATOM 782 N N . LEU A 1 114 ? 38.666 0.356 -23.775 1.00 57.72 114 LEU A N 1
ATOM 783 C CA . LEU A 1 114 ? 38.339 1.531 -22.935 1.00 57.72 114 LEU A CA 1
ATOM 784 C C . LEU A 1 114 ? 36.832 1.625 -22.619 1.00 57.72 114 LEU A C 1
ATOM 786 O O . LEU A 1 114 ? 36.405 2.188 -21.613 1.00 57.72 114 LEU A O 1
ATOM 790 N N . ALA A 1 115 ? 36.019 0.991 -23.458 1.00 72.88 115 ALA A N 1
ATOM 791 C CA . ALA A 1 115 ? 34.575 0.884 -23.346 1.00 72.88 115 ALA A CA 1
ATOM 792 C C . ALA A 1 115 ? 34.094 -0.240 -22.404 1.00 72.88 115 ALA A C 1
ATOM 794 O O . ALA A 1 115 ? 32.897 -0.329 -22.113 1.00 72.88 115 ALA A O 1
ATOM 795 N N . ALA A 1 116 ? 34.979 -1.122 -21.925 1.00 78.19 116 ALA A N 1
ATOM 796 C CA . ALA A 1 116 ? 34.596 -2.225 -21.042 1.00 78.19 116 ALA A CA 1
ATOM 797 C C . ALA A 1 116 ? 34.204 -1.735 -19.637 1.00 78.19 116 ALA A C 1
ATOM 799 O O . ALA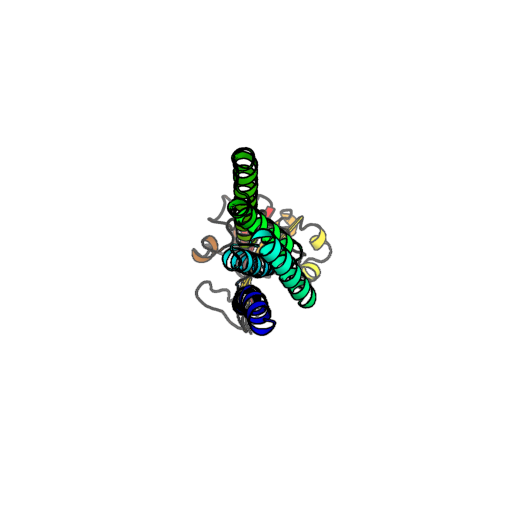 A 1 116 ? 33.179 -2.165 -19.099 1.00 78.19 116 ALA A O 1
ATOM 800 N N . GLY A 1 117 ? 34.967 -0.787 -19.076 1.00 83.31 117 GLY A N 1
ATOM 801 C CA . GLY A 1 117 ? 34.679 -0.181 -17.772 1.00 83.31 117 GLY A CA 1
ATOM 802 C C . GLY A 1 117 ? 33.347 0.569 -17.770 1.00 83.31 117 GLY A C 1
ATOM 803 O O . GLY A 1 117 ? 32.469 0.272 -16.961 1.00 83.31 117 GLY A O 1
ATOM 804 N N . LEU A 1 118 ? 33.145 1.458 -18.749 1.00 84.06 118 LEU A N 1
ATOM 805 C CA . LEU A 1 118 ? 31.896 2.209 -18.903 1.00 84.06 118 LEU A CA 1
ATOM 806 C C . LEU A 1 118 ? 30.686 1.285 -19.122 1.00 84.06 118 LEU A C 1
ATOM 808 O O . LEU A 1 118 ? 29.646 1.486 -18.496 1.00 84.06 118 LEU A O 1
ATOM 812 N N . ARG A 1 119 ? 30.818 0.227 -19.939 1.00 82.25 119 ARG A N 1
ATOM 813 C CA . ARG A 1 119 ? 29.758 -0.787 -20.105 1.00 82.25 119 ARG A CA 1
ATOM 814 C C . ARG A 1 119 ? 29.366 -1.426 -18.789 1.00 82.25 119 ARG A C 1
ATOM 816 O O . ARG A 1 119 ? 28.176 -1.573 -18.517 1.00 82.25 119 ARG A O 1
ATOM 823 N N . ARG A 1 120 ? 30.356 -1.850 -18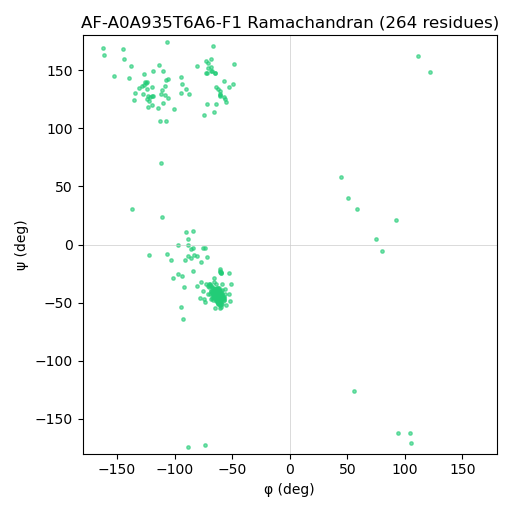.001 1.00 86.44 120 ARG A N 1
ATOM 824 C CA . ARG A 1 120 ? 30.106 -2.492 -16.712 1.00 86.44 120 ARG A CA 1
ATOM 825 C C . ARG A 1 120 ? 29.357 -1.536 -15.787 1.00 86.44 120 ARG A C 1
ATOM 827 O O . ARG A 1 120 ? 28.339 -1.940 -15.235 1.00 86.44 120 ARG A O 1
ATOM 834 N N . SER A 1 121 ? 29.788 -0.279 -15.700 1.00 86.81 121 SER A N 1
ATOM 835 C CA . SER A 1 121 ? 29.126 0.744 -14.883 1.00 86.81 121 SER A CA 1
ATOM 836 C C . SER A 1 121 ? 27.685 1.011 -15.324 1.00 86.81 121 SER A C 1
ATOM 838 O O . SER A 1 121 ? 26.792 1.009 -14.484 1.00 86.81 121 SER A O 1
ATOM 840 N N . LEU A 1 122 ? 27.422 1.158 -16.628 1.00 83.81 122 LEU A N 1
ATOM 841 C CA . LEU A 1 122 ? 26.065 1.384 -17.147 1.00 83.81 122 LEU A CA 1
ATOM 842 C C . LEU A 1 122 ? 25.134 0.185 -16.915 1.00 83.81 122 LEU A C 1
ATOM 844 O O . LEU A 1 122 ? 23.969 0.373 -16.569 1.00 83.81 122 LEU A O 1
ATOM 848 N N . ARG A 1 123 ? 25.643 -1.048 -17.045 1.00 83.62 123 ARG A N 1
ATOM 849 C CA . ARG A 1 123 ? 24.873 -2.261 -16.719 1.00 83.62 123 ARG A CA 1
ATOM 850 C C . ARG A 1 123 ? 24.554 -2.344 -15.231 1.00 83.62 123 ARG A C 1
ATOM 852 O O . ARG A 1 123 ? 23.424 -2.666 -14.884 1.00 83.62 123 ARG A O 1
ATOM 859 N N . ILE A 1 124 ? 25.537 -2.062 -14.373 1.00 89.12 124 ILE A N 1
ATOM 860 C CA . ILE A 1 124 ? 25.345 -2.051 -12.918 1.00 89.12 124 ILE A CA 1
ATOM 861 C C . ILE A 1 124 ? 24.314 -0.988 -12.543 1.00 89.12 124 ILE A C 1
ATOM 863 O O . ILE A 1 124 ? 23.388 -1.302 -11.807 1.00 89.12 124 ILE A O 1
ATOM 867 N N . ALA A 1 125 ? 24.421 0.224 -13.093 1.00 85.94 125 ALA A N 1
ATOM 868 C CA . ALA A 1 125 ? 23.453 1.290 -12.860 1.00 85.94 125 ALA A CA 1
ATOM 869 C C . ALA A 1 125 ? 22.043 0.884 -13.317 1.00 85.94 125 ALA A C 1
ATOM 871 O O . ALA A 1 125 ? 21.110 0.967 -12.529 1.00 85.94 125 ALA A O 1
ATOM 872 N N . GLY A 1 126 ? 21.890 0.357 -14.539 1.00 79.88 126 GLY A N 1
ATOM 873 C CA . GLY A 1 126 ? 20.590 -0.093 -15.047 1.00 79.88 126 GLY A CA 1
ATOM 874 C C . GLY A 1 126 ? 19.967 -1.218 -14.211 1.00 79.88 126 GLY A C 1
ATOM 875 O O . GLY A 1 126 ? 18.773 -1.176 -13.914 1.00 79.88 126 GLY A O 1
ATOM 876 N N . LEU A 1 127 ? 20.773 -2.193 -13.775 1.00 87.00 127 LEU A N 1
ATOM 877 C CA . LEU A 1 127 ? 20.321 -3.268 -12.887 1.00 87.00 127 LEU A CA 1
ATOM 878 C C . LEU A 1 127 ? 19.957 -2.741 -11.493 1.00 87.00 127 LEU A C 1
ATOM 880 O O . LEU A 1 127 ? 18.929 -3.131 -10.948 1.00 87.00 127 LEU A O 1
ATOM 884 N N . ALA A 1 128 ? 20.765 -1.844 -10.928 1.00 89.25 128 ALA A N 1
ATOM 885 C CA . ALA A 1 128 ? 20.489 -1.218 -9.640 1.00 89.25 128 ALA A CA 1
ATOM 886 C C . ALA A 1 128 ? 19.196 -0.392 -9.687 1.00 89.25 128 ALA A C 1
ATOM 888 O O . ALA A 1 128 ? 18.387 -0.494 -8.771 1.00 89.25 128 ALA A O 1
ATOM 889 N N . THR A 1 129 ? 18.950 0.356 -10.770 1.00 84.38 129 THR A N 1
ATOM 890 C CA . THR A 1 129 ? 17.683 1.070 -10.986 1.00 84.38 129 THR A CA 1
ATOM 891 C C . THR A 1 129 ? 16.504 0.103 -11.061 1.00 84.38 129 THR A C 1
ATOM 893 O O . THR A 1 129 ? 15.491 0.340 -10.410 1.00 84.38 129 THR A O 1
ATOM 896 N N . PHE A 1 130 ? 16.632 -1.005 -11.799 1.00 81.88 130 PHE A N 1
ATOM 897 C CA . PHE A 1 130 ? 15.584 -2.025 -11.882 1.00 81.88 130 PHE A CA 1
ATOM 898 C C . PHE A 1 130 ? 15.269 -2.628 -10.504 1.00 81.88 130 PHE A C 1
ATOM 900 O O . PHE A 1 130 ? 14.116 -2.636 -10.082 1.00 81.88 130 PHE A O 1
ATOM 907 N N . LEU A 1 131 ? 16.290 -3.091 -9.777 1.00 86.38 131 LEU A N 1
ATOM 908 C CA . LEU A 1 131 ? 16.115 -3.701 -8.457 1.00 86.38 131 LEU A CA 1
ATOM 909 C C . LEU A 1 131 ? 15.588 -2.697 -7.428 1.00 86.38 131 LEU A C 1
ATOM 911 O O . LEU A 1 131 ? 14.675 -3.023 -6.676 1.00 86.38 131 LEU A O 1
ATOM 915 N N . GLY A 1 132 ? 16.112 -1.470 -7.425 1.00 83.12 132 GLY A N 1
ATOM 916 C CA . GLY A 1 132 ? 15.629 -0.395 -6.561 1.00 83.12 132 GLY A CA 1
ATOM 917 C C . GLY A 1 132 ? 14.160 -0.068 -6.820 1.00 83.12 132 GLY A C 1
ATOM 918 O O . GLY A 1 132 ? 13.396 0.101 -5.874 1.00 83.12 132 GLY A O 1
ATOM 919 N N . PHE A 1 133 ? 13.734 -0.066 -8.086 1.00 79.94 133 PHE A N 1
ATOM 920 C CA . PHE A 1 133 ? 12.333 0.129 -8.442 1.00 79.94 133 PHE A CA 1
ATOM 921 C C . PHE A 1 133 ? 11.444 -1.045 -8.000 1.00 79.94 133 PHE A C 1
ATOM 923 O O . PHE A 1 133 ? 10.364 -0.820 -7.462 1.00 79.94 133 PHE A O 1
ATOM 930 N N . VAL A 1 134 ? 11.903 -2.293 -8.151 1.00 79.69 134 VAL A N 1
ATOM 931 C CA . VAL A 1 134 ? 11.185 -3.475 -7.638 1.00 79.69 134 VAL A CA 1
ATOM 932 C C . VAL A 1 134 ? 11.025 -3.403 -6.118 1.00 79.69 134 VAL A C 1
ATOM 934 O O . VAL A 1 134 ? 9.928 -3.634 -5.618 1.00 79.69 134 VAL A O 1
ATOM 937 N N . VAL A 1 135 ? 12.080 -3.035 -5.384 1.00 83.75 135 VAL A N 1
ATOM 938 C CA . VAL A 1 135 ? 12.022 -2.838 -3.925 1.00 83.75 135 VAL A CA 1
ATOM 939 C C . VAL A 1 135 ? 11.068 -1.702 -3.562 1.00 83.75 135 VAL A C 1
ATOM 941 O O . VAL A 1 135 ? 10.306 -1.848 -2.614 1.00 83.75 135 VAL A O 1
ATOM 944 N N . PHE A 1 136 ? 11.057 -0.604 -4.321 1.00 82.69 13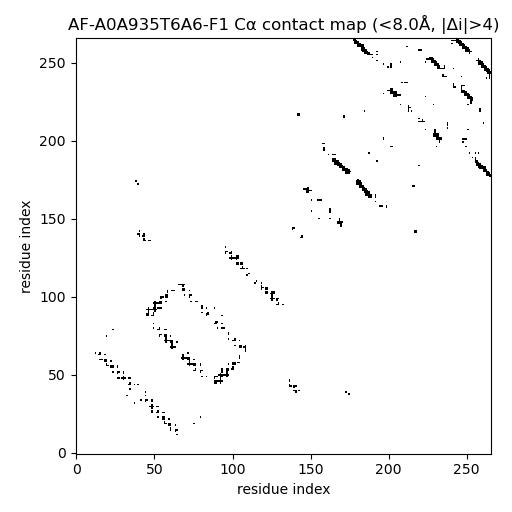6 PHE A N 1
ATOM 945 C CA . PHE A 1 136 ? 10.112 0.497 -4.128 1.00 82.69 136 PHE A CA 1
ATOM 946 C C . PHE A 1 136 ? 8.657 0.046 -4.322 1.00 82.69 136 PHE A C 1
ATOM 948 O O . PHE A 1 136 ? 7.830 0.271 -3.441 1.00 82.69 136 PHE A O 1
ATOM 955 N N . VAL A 1 137 ? 8.342 -0.627 -5.434 1.00 78.94 137 VAL A N 1
ATOM 956 C CA . VAL A 1 137 ? 6.988 -1.137 -5.710 1.00 78.94 137 VAL A CA 1
ATOM 957 C C . VAL A 1 137 ? 6.572 -2.158 -4.662 1.00 78.94 137 VAL A C 1
ATOM 959 O O . VAL A 1 137 ? 5.463 -2.071 -4.147 1.00 78.94 137 VAL A O 1
ATOM 962 N N . TYR A 1 138 ? 7.460 -3.091 -4.309 1.00 79.62 138 TYR A N 1
ATOM 963 C CA . TYR A 1 138 ? 7.199 -4.067 -3.257 1.00 79.62 138 TYR A CA 1
ATOM 964 C C . TYR A 1 138 ? 6.970 -3.384 -1.908 1.00 79.62 138 TYR A C 1
ATOM 966 O O . TYR A 1 138 ? 6.018 -3.723 -1.218 1.00 79.62 138 TYR A O 1
ATOM 974 N N . GLY A 1 139 ? 7.792 -2.389 -1.565 1.00 79.75 139 GLY A N 1
ATOM 975 C CA . GLY A 1 139 ? 7.638 -1.560 -0.374 1.00 79.75 139 GLY A CA 1
ATOM 976 C C . GLY A 1 139 ? 6.261 -0.915 -0.328 1.00 79.75 139 GLY A C 1
ATOM 977 O O . GLY A 1 139 ? 5.537 -1.122 0.632 1.00 79.75 139 GLY A O 1
ATOM 978 N N . ARG A 1 140 ? 5.832 -0.233 -1.395 1.00 79.31 140 ARG A N 1
ATOM 979 C CA . ARG A 1 140 ? 4.478 0.340 -1.461 1.00 79.31 140 ARG A CA 1
ATOM 980 C C . ARG A 1 140 ? 3.386 -0.727 -1.422 1.00 79.31 140 ARG A C 1
ATOM 982 O O . ARG A 1 140 ? 2.378 -0.498 -0.775 1.00 79.31 140 ARG A O 1
ATOM 989 N N . TYR A 1 141 ? 3.583 -1.883 -2.054 1.00 74.19 141 TYR A N 1
ATOM 990 C CA . TYR A 1 141 ? 2.629 -2.996 -2.016 1.00 74.19 141 TYR A CA 1
ATOM 991 C C . TYR A 1 141 ? 2.408 -3.536 -0.597 1.00 74.19 141 TYR A C 1
ATOM 993 O O . TYR A 1 141 ? 1.277 -3.829 -0.227 1.00 74.19 141 TYR A O 1
ATOM 1001 N N . VAL A 1 142 ? 3.466 -3.631 0.213 1.00 75.62 142 VAL A N 1
ATOM 1002 C CA . VAL A 1 142 ? 3.371 -4.046 1.625 1.00 75.62 142 VAL A CA 1
ATOM 1003 C C . VAL A 1 142 ? 3.172 -2.873 2.595 1.00 75.62 142 VAL A C 1
ATOM 1005 O O . VAL A 1 142 ? 3.324 -3.068 3.798 1.00 75.62 142 VAL A O 1
ATOM 1008 N N . ASP A 1 143 ? 2.893 -1.682 2.057 1.00 73.06 143 ASP A N 1
ATOM 1009 C CA . ASP A 1 143 ? 2.835 -0.386 2.738 1.00 73.06 143 ASP A CA 1
ATOM 1010 C C . ASP A 1 143 ? 3.999 -0.134 3.714 1.00 73.06 143 ASP A C 1
ATOM 1012 O O . ASP A 1 143 ? 3.842 0.069 4.912 1.00 73.06 143 ASP A O 1
ATOM 1016 N N . TRP A 1 144 ? 5.224 -0.194 3.190 1.00 81.12 144 TRP A N 1
ATOM 1017 C CA . TRP A 1 144 ? 6.459 0.041 3.926 1.00 81.12 144 TRP A CA 1
ATOM 1018 C C . TRP A 1 144 ? 7.293 1.184 3.312 1.00 81.12 144 TRP A C 1
ATOM 1020 O O . TRP A 1 144 ? 7.683 1.092 2.140 1.00 81.12 144 TRP A O 1
ATOM 1030 N N . PRO A 1 145 ? 7.636 2.228 4.095 1.00 81.88 145 PRO A N 1
ATOM 1031 C CA . PRO A 1 145 ? 7.078 2.522 5.419 1.00 81.88 145 PRO A CA 1
ATOM 1032 C C . PRO A 1 145 ? 5.581 2.858 5.316 1.00 81.88 145 PRO A C 1
ATOM 1034 O O . PRO A 1 145 ? 5.161 3.440 4.312 1.00 81.88 145 PRO A O 1
ATOM 1037 N N . ALA A 1 146 ? 4.812 2.498 6.345 1.00 83.88 146 ALA A N 1
ATOM 1038 C CA . ALA A 1 146 ? 3.387 2.805 6.406 1.00 83.88 146 ALA A CA 1
ATOM 1039 C C . ALA A 1 146 ? 3.196 4.323 6.409 1.00 83.88 146 ALA A C 1
ATOM 1041 O O . ALA A 1 146 ? 3.912 5.038 7.119 1.00 83.88 146 ALA A O 1
ATOM 1042 N N . GLN A 1 147 ? 2.269 4.818 5.594 1.00 86.50 147 GLN A N 1
ATOM 1043 C CA . GLN A 1 147 ? 1.977 6.248 5.506 1.00 86.50 147 GLN A CA 1
ATOM 1044 C C . GLN A 1 147 ? 0.624 6.531 6.150 1.00 86.50 147 GLN A C 1
ATOM 1046 O O . GLN A 1 147 ? -0.339 5.865 5.785 1.00 86.50 147 GLN A O 1
ATOM 1051 N N . PRO A 1 148 ? 0.530 7.501 7.079 1.00 92.81 148 PRO A N 1
ATOM 1052 C CA . PRO A 1 148 ? -0.754 7.863 7.650 1.00 92.81 148 PRO A CA 1
ATOM 1053 C C . PRO A 1 148 ? -1.718 8.362 6.568 1.00 92.81 148 PRO A C 1
ATOM 1055 O O . PRO A 1 148 ? -1.400 9.278 5.805 1.00 92.81 148 PRO A O 1
ATOM 1058 N N . ASP A 1 149 ? -2.899 7.768 6.535 1.00 93.19 149 ASP A N 1
ATOM 1059 C CA . ASP A 1 149 ? -4.049 8.198 5.764 1.00 93.19 149 ASP A CA 1
ATOM 1060 C C . ASP A 1 149 ? -4.785 9.344 6.481 1.00 93.19 149 ASP A C 1
ATOM 1062 O O . ASP A 1 149 ? -4.743 9.470 7.712 1.00 93.19 149 ASP A O 1
ATOM 1066 N N . PRO A 1 150 ? -5.503 10.204 5.741 1.00 94.62 150 PRO A N 1
ATOM 1067 C CA . PRO A 1 150 ? -6.392 11.173 6.361 1.00 94.62 150 PRO A CA 1
ATOM 1068 C C . PRO A 1 150 ? -7.530 10.455 7.097 1.00 94.62 150 PRO A C 1
ATOM 1070 O O . PRO A 1 150 ? -8.170 9.563 6.546 1.00 94.62 150 PRO A O 1
ATOM 1073 N N . LEU A 1 151 ? -7.834 10.901 8.318 1.00 94.94 151 LEU A N 1
ATOM 1074 C CA . LEU A 1 151 ? -8.968 10.376 9.081 1.00 94.94 151 LEU A CA 1
ATOM 1075 C C . LEU A 1 151 ? -10.281 10.540 8.281 1.00 94.94 151 LEU A C 1
ATOM 1077 O O . LEU A 1 151 ? -10.576 11.667 7.856 1.00 94.94 151 LEU A O 1
ATOM 1081 N N . PRO A 1 152 ? -11.079 9.472 8.081 1.00 93.00 152 PRO A N 1
ATOM 1082 C CA . PRO A 1 152 ? -12.276 9.533 7.255 1.00 93.00 152 PRO A CA 1
ATOM 1083 C C . PRO A 1 152 ? -13.322 10.477 7.869 1.00 93.00 152 PRO A C 1
ATOM 1085 O O . PRO A 1 152 ? -13.421 10.556 9.099 1.00 93.00 152 PRO A O 1
ATOM 1088 N N . PRO A 1 153 ? -14.138 11.170 7.043 1.00 92.88 153 PRO A N 1
ATOM 1089 C CA . PRO A 1 153 ? -15.105 12.161 7.521 1.00 92.88 153 PRO A CA 1
ATOM 1090 C C . PRO A 1 153 ? -16.029 11.634 8.617 1.00 92.88 153 PRO A C 1
ATOM 1092 O O . PRO A 1 153 ? -16.198 12.300 9.628 1.00 92.88 153 PRO A O 1
ATOM 1095 N N . MET A 1 154 ? -16.525 10.401 8.477 1.00 90.12 154 MET A N 1
ATOM 1096 C CA . MET A 1 154 ? -17.376 9.756 9.481 1.00 90.12 154 MET A CA 1
ATOM 1097 C C . MET A 1 154 ? -16.698 9.670 10.857 1.00 90.12 154 MET A C 1
ATOM 1099 O O . MET A 1 154 ? -17.296 10.047 11.864 1.00 90.12 154 MET A O 1
ATOM 1103 N N . LEU A 1 155 ? -15.440 9.210 10.921 1.00 92.50 155 LEU A N 1
ATOM 1104 C CA . LEU A 1 155 ? -14.708 9.152 12.189 1.00 92.50 155 LEU A CA 1
ATOM 1105 C C . LEU A 1 155 ? -14.450 10.555 12.728 1.00 92.50 155 LEU A C 1
ATOM 1107 O O . LEU A 1 155 ? -14.678 10.794 13.911 1.00 92.50 155 LEU A O 1
ATOM 1111 N N . ARG A 1 156 ? -14.042 11.491 11.865 1.00 94.94 156 ARG A N 1
ATOM 1112 C CA . ARG A 1 156 ? -13.801 12.886 12.252 1.00 94.94 156 ARG A CA 1
ATOM 1113 C C . ARG A 1 156 ? -15.051 13.540 12.846 1.00 94.94 156 ARG A C 1
ATOM 1115 O O . ARG A 1 156 ? -14.966 14.162 13.897 1.00 94.94 156 ARG A O 1
ATOM 1122 N N . GLU A 1 157 ? -16.203 13.367 12.209 1.00 92.06 157 GLU A N 1
ATOM 1123 C CA . GLU A 1 157 ? -17.494 13.870 12.683 1.00 92.06 157 GLU A CA 1
ATOM 1124 C C . GLU A 1 157 ? -17.915 13.196 13.994 1.00 92.06 157 GLU A C 1
ATOM 1126 O O . GLU A 1 157 ? -18.357 13.879 14.917 1.00 92.06 157 GLU A O 1
ATOM 1131 N N . SER A 1 158 ? -17.718 11.878 14.118 1.00 87.69 158 SER A N 1
ATOM 1132 C CA . SER A 1 158 ? -18.062 11.134 15.337 1.00 87.69 158 SER A CA 1
ATOM 1133 C C . SER A 1 158 ? -17.201 11.521 16.544 1.00 87.69 158 SER A C 1
ATOM 1135 O O . SER A 1 158 ? -17.706 11.603 17.664 1.00 87.69 158 SER A O 1
ATOM 1137 N N . LEU A 1 159 ? -15.912 11.785 16.325 1.00 90.81 159 LEU A N 1
ATOM 1138 C CA . LEU A 1 159 ? -14.958 12.155 17.370 1.00 90.81 159 LEU A CA 1
ATOM 1139 C C . LEU A 1 159 ? -15.015 13.653 17.685 1.00 90.81 159 LEU A C 1
ATOM 1141 O O . LEU A 1 159 ? -14.651 14.066 18.785 1.00 90.81 159 LEU A O 1
ATOM 1145 N N . GLY A 1 160 ? -15.500 14.473 16.749 1.00 92.12 160 GLY A N 1
ATOM 1146 C CA . GLY A 1 160 ? -15.613 15.914 16.921 1.00 92.12 160 GLY A CA 1
ATOM 1147 C C . GLY A 1 160 ? -14.253 16.531 17.282 1.00 92.12 160 GLY A C 1
ATOM 1148 O O . GLY A 1 160 ? -13.278 16.290 16.572 1.00 92.12 160 GLY A O 1
ATOM 1149 N N . PRO A 1 161 ? -14.145 17.292 18.388 1.00 92.94 161 PRO A N 1
ATOM 1150 C CA . PRO A 1 161 ? -12.878 17.889 18.819 1.00 92.94 161 PRO A CA 1
ATOM 1151 C C . PRO A 1 161 ? -11.757 16.886 19.136 1.00 92.94 161 PRO A C 1
ATOM 1153 O O . PRO A 1 161 ? -10.591 17.270 19.138 1.00 92.94 161 PRO A O 1
ATOM 1156 N N . ASP A 1 162 ? -12.072 15.616 19.418 1.00 92.19 162 ASP A N 1
ATOM 1157 C CA . ASP A 1 162 ? -11.048 14.602 19.708 1.00 92.19 162 ASP A CA 1
ATOM 1158 C C . ASP A 1 162 ? -10.396 14.041 18.440 1.00 92.19 162 ASP A C 1
ATOM 1160 O O . ASP A 1 162 ? -9.382 13.353 18.526 1.00 92.19 162 ASP A O 1
ATOM 1164 N N . ALA A 1 163 ? -10.934 14.348 17.255 1.00 94.38 163 ALA A N 1
ATOM 1165 C CA . ALA A 1 163 ? -10.345 13.918 15.991 1.00 94.38 163 ALA A CA 1
ATOM 1166 C C . ALA A 1 163 ? -8.903 14.426 15.823 1.00 94.38 163 ALA A C 1
ATOM 1168 O O . ALA A 1 163 ? -8.060 13.704 15.296 1.00 94.38 163 ALA A O 1
ATOM 1169 N N . ASP A 1 164 ? -8.603 15.626 16.332 1.00 94.81 164 ASP A N 1
ATOM 1170 C CA . ASP A 1 164 ? -7.265 16.231 16.284 1.00 94.81 164 ASP A CA 1
ATOM 1171 C C . ASP A 1 164 ? -6.260 15.546 17.230 1.00 94.81 164 ASP A C 1
ATOM 1173 O O . ASP A 1 164 ? -5.060 15.810 17.163 1.00 94.81 164 ASP A O 1
ATOM 1177 N N . ARG A 1 165 ? -6.733 14.661 18.119 1.00 94.94 165 ARG A N 1
ATOM 1178 C CA . ARG A 1 165 ? -5.887 13.866 19.022 1.00 94.94 165 ARG A CA 1
ATOM 1179 C C . ARG A 1 165 ? -5.425 12.547 18.405 1.00 94.94 165 ARG A C 1
ATOM 1181 O O . ARG A 1 165 ? -4.569 11.880 18.983 1.00 94.94 165 ARG A O 1
ATOM 1188 N N . ILE A 1 166 ? -5.968 12.167 17.248 1.00 96.88 166 ILE A N 1
ATOM 1189 C CA . ILE A 1 166 ? -5.467 11.024 16.484 1.00 96.88 166 ILE A CA 1
ATOM 1190 C C . ILE A 1 166 ? -4.161 11.442 15.811 1.00 96.88 166 ILE A C 1
ATOM 1192 O O . ILE A 1 166 ? -4.153 12.266 14.898 1.00 96.88 166 ILE A O 1
ATOM 1196 N N . THR A 1 167 ? -3.049 10.865 16.263 1.00 97.50 167 THR A N 1
ATOM 1197 C CA . THR A 1 167 ? -1.709 11.181 15.754 1.00 97.50 167 THR A CA 1
ATOM 1198 C C . THR A 1 167 ? -1.444 10.529 14.406 1.00 97.50 167 THR A C 1
ATOM 1200 O O . THR A 1 167 ? -0.738 11.102 13.577 1.00 97.50 167 THR A O 1
ATOM 1203 N N . ALA A 1 168 ? -2.014 9.345 14.172 1.00 97.12 168 ALA A N 1
ATOM 1204 C CA . ALA A 1 168 ? -1.950 8.669 12.887 1.00 97.12 168 ALA A CA 1
ATOM 1205 C C . ALA A 1 168 ? -3.156 7.745 12.678 1.00 97.12 168 ALA A C 1
ATOM 1207 O O . ALA A 1 168 ? -3.657 7.115 13.609 1.00 97.12 168 ALA A O 1
ATOM 1208 N N . TYR A 1 169 ? -3.601 7.655 11.430 1.00 96.81 169 TYR A N 1
ATOM 1209 C CA . TYR A 1 169 ? -4.637 6.742 10.964 1.00 96.81 169 TYR A CA 1
ATOM 1210 C C . TYR A 1 169 ? -4.076 6.003 9.753 1.00 96.81 169 TYR A C 1
ATOM 1212 O O . TYR A 1 169 ? -3.427 6.625 8.924 1.00 96.81 169 TYR A O 1
ATOM 1220 N N . TYR A 1 170 ? -4.281 4.697 9.657 1.00 94.88 170 TYR A N 1
ATOM 1221 C CA . TYR A 1 170 ? -3.852 3.890 8.515 1.00 94.88 170 TYR A CA 1
ATOM 1222 C C . TYR A 1 170 ? -5.008 2.985 8.116 1.00 94.88 170 TYR A C 1
ATOM 1224 O O . TYR A 1 170 ? -5.556 2.294 8.978 1.00 94.88 170 TYR A O 1
ATOM 1232 N N . GLU A 1 171 ? -5.360 2.956 6.836 1.00 93.75 171 GLU A N 1
ATOM 1233 C CA . GLU A 1 171 ? -6.455 2.153 6.305 1.00 93.75 171 GLU A CA 1
ATOM 1234 C C . GLU A 1 171 ? -5.960 1.157 5.259 1.00 93.75 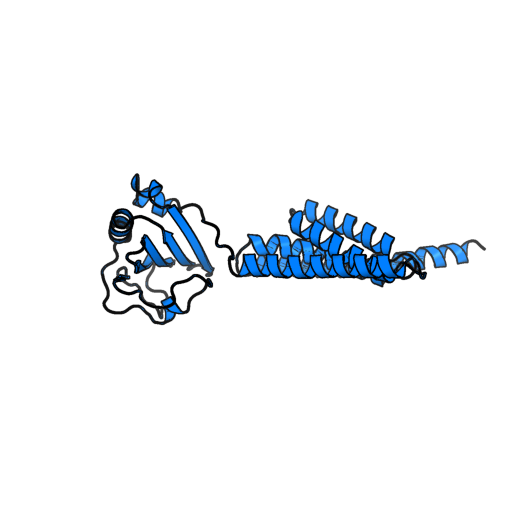171 GLU A C 1
ATOM 1236 O O . GLU A 1 171 ? -5.450 1.506 4.197 1.00 93.75 171 GLU A O 1
ATOM 1241 N N . THR A 1 172 ? -6.178 -0.127 5.527 1.00 91.31 172 THR A N 1
ATOM 1242 C CA . THR A 1 172 ? -5.979 -1.193 4.546 1.00 91.31 172 THR A CA 1
ATOM 1243 C C . THR A 1 172 ? -7.328 -1.728 4.094 1.00 91.31 172 THR A C 1
ATOM 1245 O O . THR A 1 172 ? -7.999 -2.453 4.825 1.00 91.31 172 THR A O 1
ATOM 1248 N N . ASP A 1 173 ? -7.721 -1.379 2.872 1.00 90.00 173 ASP A N 1
ATOM 1249 C CA . ASP A 1 173 ? -8.898 -1.947 2.211 1.00 90.00 173 ASP A CA 1
ATOM 1250 C C . ASP A 1 173 ? -8.618 -3.405 1.807 1.00 90.00 173 ASP A C 1
ATOM 1252 O O . ASP A 1 173 ? -7.686 -3.680 1.044 1.00 90.00 173 ASP A O 1
ATOM 1256 N N . LEU A 1 174 ? -9.422 -4.333 2.325 1.00 88.88 174 LEU A N 1
ATOM 1257 C CA . LEU A 1 174 ? -9.384 -5.761 1.999 1.00 88.88 174 LEU A CA 1
ATOM 1258 C C . LEU A 1 174 ? -10.220 -6.096 0.754 1.00 88.88 174 LEU A C 1
ATOM 1260 O O . LEU A 1 174 ? -10.184 -7.227 0.266 1.00 88.88 174 LEU A O 1
ATOM 1264 N N . GLY A 1 175 ? -10.914 -5.103 0.199 1.00 85.25 175 GLY A N 1
ATOM 1265 C CA . GLY A 1 175 ? -11.712 -5.192 -1.008 1.00 85.25 175 GLY A CA 1
ATOM 1266 C C . GLY A 1 175 ? -13.182 -5.487 -0.731 1.00 85.25 175 GLY A C 1
ATOM 1267 O O . GLY A 1 175 ? -13.703 -5.298 0.368 1.00 85.25 175 GLY A O 1
ATOM 1268 N N . GLY A 1 176 ? -13.850 -5.937 -1.791 1.00 81.81 176 GLY A N 1
ATOM 1269 C CA . GLY A 1 176 ? -15.288 -6.178 -1.825 1.00 81.81 176 GLY A CA 1
ATOM 1270 C C . GLY A 1 176 ? -15.979 -5.350 -2.916 1.00 81.81 176 GLY A C 1
ATOM 1271 O O . GLY A 1 176 ? -15.481 -4.301 -3.333 1.00 81.81 176 GLY A O 1
ATOM 1272 N N . PHE A 1 177 ? -17.059 -5.899 -3.484 1.00 79.06 177 PHE A N 1
ATOM 1273 C CA . PHE A 1 177 ? -17.771 -5.284 -4.612 1.00 79.06 177 PHE A CA 1
ATOM 1274 C C . PHE A 1 177 ? -18.924 -4.396 -4.136 1.00 79.06 177 PHE A C 1
ATOM 1276 O O . PHE A 1 177 ? -18.890 -3.189 -4.363 1.00 79.06 177 PHE A O 1
ATOM 1283 N N . LEU A 1 178 ? -19.922 -5.004 -3.486 1.00 86.94 178 LEU A N 1
ATOM 1284 C CA . LEU A 1 178 ? -21.028 -4.302 -2.824 1.00 86.94 178 LEU A CA 1
ATOM 1285 C C . LEU A 1 178 ? -20.698 -4.095 -1.347 1.00 86.94 178 LEU A C 1
ATOM 1287 O O . LEU A 1 178 ? -20.651 -2.962 -0.880 1.00 86.94 178 LEU A O 1
ATOM 1291 N N . ASP A 1 179 ? -20.370 -5.189 -0.665 1.00 91.50 179 ASP A N 1
ATOM 1292 C CA . ASP A 1 179 ? -19.824 -5.163 0.687 1.00 91.50 179 ASP A CA 1
ATOM 1293 C C . ASP A 1 179 ? -18.376 -4.662 0.649 1.00 91.50 179 ASP A C 1
ATOM 1295 O O . ASP A 1 179 ? -17.652 -4.914 -0.320 1.00 91.50 179 ASP A O 1
ATOM 1299 N N . ARG A 1 180 ? -17.942 -3.969 1.699 1.00 93.06 180 ARG A N 1
ATOM 1300 C CA . ARG A 1 180 ? -16.562 -3.513 1.880 1.00 93.06 180 ARG A CA 1
ATOM 1301 C C . ARG A 1 180 ? -15.997 -4.010 3.191 1.00 93.06 180 ARG A C 1
ATOM 1303 O O . ARG A 1 180 ? -16.662 -3.975 4.224 1.00 93.06 180 ARG A O 1
ATOM 1310 N N . GLU A 1 181 ? -14.738 -4.413 3.153 1.00 95.06 181 GLU A N 1
ATOM 1311 C CA . GLU A 1 181 ? -14.007 -4.845 4.332 1.00 95.06 181 GLU A CA 1
ATOM 1312 C C . GLU A 1 181 ? -12.697 -4.067 4.430 1.00 95.06 181 GLU A C 1
ATOM 1314 O O . GLU A 1 181 ? -11.949 -3.971 3.461 1.00 95.06 181 GLU A O 1
ATOM 1319 N N . SER A 1 182 ? -12.408 -3.490 5.593 1.00 95.44 182 SER A N 1
ATOM 1320 C CA . SER A 1 182 ? -11.195 -2.697 5.794 1.00 95.44 182 SER A CA 1
ATOM 1321 C C . SER A 1 182 ? -10.614 -2.881 7.186 1.00 95.44 182 SER A C 1
ATOM 1323 O O . SER A 1 182 ? -11.288 -3.296 8.130 1.00 95.44 182 SER A O 1
ATOM 1325 N N . LEU A 1 183 ? -9.336 -2.549 7.310 1.00 95.81 183 LEU A N 1
ATOM 1326 C CA . LEU A 1 183 ? -8.573 -2.615 8.543 1.00 95.81 183 LEU A CA 1
ATOM 1327 C C . LEU A 1 183 ? -8.023 -1.240 8.869 1.00 95.81 183 LEU A C 1
ATOM 1329 O O . LEU A 1 183 ? -7.364 -0.629 8.031 1.00 95.81 183 LEU A O 1
ATOM 1333 N N . TRP A 1 184 ? -8.283 -0.761 10.077 1.00 97.31 184 TRP A N 1
ATOM 1334 C CA . TRP A 1 184 ? -7.817 0.534 10.548 1.00 97.31 184 TRP A CA 1
ATOM 1335 C C . TRP A 1 184 ? -6.783 0.340 11.646 1.00 97.31 184 TRP A C 1
ATOM 1337 O O . TRP A 1 184 ? -7.045 -0.374 12.613 1.00 97.31 184 TRP A O 1
ATOM 1347 N N . ARG A 1 185 ? -5.627 0.995 11.533 1.00 97.06 185 ARG A N 1
ATOM 1348 C CA . ARG A 1 185 ? -4.733 1.232 12.671 1.00 97.06 185 ARG A CA 1
ATOM 1349 C C . ARG A 1 185 ? -4.845 2.695 13.066 1.00 97.06 185 ARG A C 1
ATOM 1351 O O . ARG A 1 185 ? -4.671 3.574 12.231 1.00 97.06 185 ARG A O 1
ATOM 1358 N N . ILE A 1 186 ? -5.127 2.944 14.334 1.00 98.00 186 ILE A N 1
ATOM 1359 C CA . ILE A 1 186 ? -5.333 4.276 14.895 1.00 98.00 186 ILE A CA 1
ATOM 1360 C C . ILE A 1 186 ? -4.341 4.451 16.030 1.00 98.00 186 ILE A C 1
ATOM 1362 O O . ILE A 1 186 ? -4.272 3.608 16.921 1.00 98.00 186 ILE A O 1
ATOM 1366 N N . GLU A 1 187 ? -3.583 5.536 15.990 1.00 97.88 187 GLU A N 1
ATOM 1367 C CA . GLU A 1 187 ? -2.650 5.927 17.040 1.00 97.88 187 GLU A CA 1
ATOM 1368 C C . GLU A 1 187 ? -3.208 7.174 17.733 1.00 97.88 187 GLU A C 1
ATOM 1370 O O . GLU A 1 187 ? -3.498 8.173 17.069 1.00 97.88 187 GLU A O 1
ATOM 1375 N N . ALA A 1 188 ? -3.432 7.097 19.045 1.00 97.44 188 ALA A N 1
ATOM 1376 C CA . ALA A 1 188 ? -3.974 8.184 19.858 1.00 97.44 188 ALA A CA 1
ATOM 1377 C C . ALA A 1 188 ? -3.698 7.948 21.353 1.00 97.44 188 ALA A C 1
ATOM 1379 O O . ALA A 1 188 ? -3.310 6.857 21.770 1.00 97.44 188 ALA A O 1
ATOM 1380 N N . ASP A 1 189 ? -3.935 8.959 22.190 1.00 95.38 189 ASP A N 1
ATOM 1381 C CA . ASP A 1 189 ? -3.902 8.779 23.642 1.00 95.38 189 ASP A CA 1
ATOM 1382 C C . ASP A 1 189 ? -5.065 7.898 24.149 1.00 95.38 189 ASP A C 1
ATOM 1384 O O . ASP A 1 189 ? -6.100 7.752 23.493 1.00 95.38 189 ASP A O 1
ATOM 1388 N N . GLU A 1 190 ? -4.914 7.325 25.348 1.00 94.69 190 GLU A N 1
ATOM 1389 C CA . GLU A 1 190 ? -5.879 6.374 25.922 1.00 94.69 190 GLU A CA 1
ATOM 1390 C C . GLU A 1 190 ? -7.301 6.948 26.022 1.00 94.69 190 GLU A C 1
ATOM 1392 O O . GLU A 1 190 ? -8.263 6.245 25.707 1.00 94.69 190 GLU A O 1
ATOM 1397 N N . SER A 1 191 ? -7.439 8.238 26.358 1.00 94.44 191 SER A N 1
ATOM 1398 C CA . SER A 1 191 ? -8.751 8.882 26.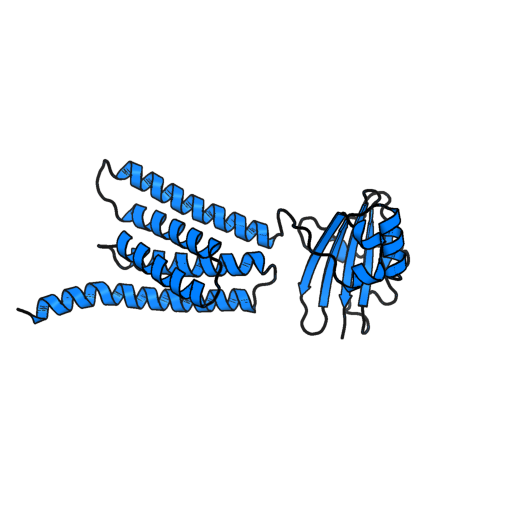495 1.00 94.44 191 SER A CA 1
ATOM 1399 C C . SER A 1 191 ? -9.463 9.045 25.150 1.00 94.44 191 SER A C 1
ATOM 1401 O O . SER A 1 191 ? -10.683 8.905 25.065 1.00 94.44 191 SER A O 1
ATOM 1403 N N . SER A 1 192 ? -8.705 9.282 24.080 1.00 94.50 192 SER A N 1
ATOM 1404 C CA . SER A 1 192 ? -9.232 9.337 22.715 1.00 94.50 192 SER A CA 1
ATOM 1405 C C . SER A 1 192 ? -9.652 7.949 22.223 1.00 94.50 192 SER A C 1
ATOM 1407 O O . SER A 1 192 ? -10.684 7.814 21.564 1.00 94.50 192 SER A O 1
ATOM 1409 N N . LEU A 1 193 ? -8.915 6.896 22.597 1.00 95.81 193 LEU A N 1
ATOM 1410 C CA . LEU A 1 193 ? -9.298 5.514 22.291 1.00 95.81 193 LEU A CA 1
ATOM 1411 C C . LEU A 1 193 ? -10.534 5.050 23.077 1.00 95.81 193 LEU A C 1
ATOM 1413 O O . LEU A 1 193 ? -11.345 4.304 22.531 1.00 95.81 193 LEU A O 1
ATOM 1417 N N . ASP A 1 194 ? -10.713 5.500 24.322 1.00 95.31 194 ASP A N 1
ATOM 1418 C CA . ASP A 1 194 ? -11.950 5.260 25.083 1.00 95.31 194 ASP A CA 1
ATOM 1419 C C . ASP A 1 194 ? -13.162 5.867 24.367 1.00 95.31 194 ASP A C 1
ATOM 1421 O O . ASP A 1 194 ? -14.186 5.205 24.188 1.00 95.31 194 ASP A O 1
ATOM 1425 N N . ARG A 1 195 ? -13.027 7.106 23.881 1.00 94.88 195 ARG A N 1
ATOM 1426 C CA . ARG A 1 195 ? -14.082 7.761 23.097 1.00 94.88 195 ARG A CA 1
ATOM 1427 C C . ARG A 1 195 ? -14.334 7.053 21.775 1.00 94.88 195 ARG A C 1
ATOM 1429 O O . ARG A 1 195 ? -15.486 6.920 21.379 1.00 94.88 195 ARG A O 1
ATOM 1436 N N . LEU A 1 196 ? -13.295 6.562 21.100 1.00 95.56 196 LEU A N 1
ATOM 1437 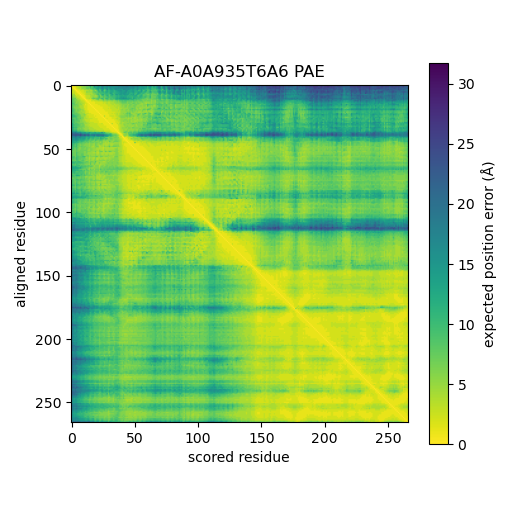C CA . LEU A 1 196 ? -13.461 5.761 19.887 1.00 95.56 196 LEU A CA 1
ATOM 1438 C C . LEU A 1 196 ? -14.302 4.501 20.159 1.00 95.56 196 LEU A C 1
ATOM 1440 O O . LEU A 1 196 ? -15.217 4.208 19.393 1.00 95.56 196 LEU A O 1
ATOM 1444 N N . VAL A 1 197 ? -14.029 3.786 21.256 1.00 96.88 197 VAL A N 1
ATOM 1445 C CA . VAL A 1 197 ? -14.812 2.612 21.685 1.00 96.88 197 VAL A CA 1
ATOM 1446 C C . VAL A 1 197 ? -16.283 2.978 21.905 1.00 96.88 197 VAL A C 1
ATOM 1448 O O . VAL A 1 197 ? -17.169 2.285 21.402 1.00 96.88 197 VAL A O 1
ATOM 1451 N N . GLU A 1 198 ? -16.549 4.088 22.596 1.00 95.88 198 GLU A N 1
ATOM 1452 C CA . GLU A 1 198 ? -17.908 4.591 22.822 1.00 95.88 198 GLU A CA 1
ATOM 1453 C C . GLU A 1 198 ? -18.614 4.940 21.501 1.00 95.88 198 GLU A C 1
ATOM 1455 O O . GLU A 1 198 ? -19.748 4.520 21.267 1.00 95.88 198 GLU A O 1
ATOM 1460 N N . ARG A 1 199 ? -17.934 5.664 20.602 1.00 94.44 199 ARG A N 1
ATOM 1461 C CA . ARG A 1 199 ? -18.498 6.124 19.322 1.00 94.44 199 ARG A CA 1
ATOM 1462 C C . ARG A 1 199 ? -18.780 4.999 18.342 1.00 94.44 199 ARG A C 1
ATOM 1464 O O . ARG A 1 199 ? -19.783 5.062 17.638 1.00 94.44 199 ARG A O 1
ATOM 1471 N N . LEU A 1 200 ? -17.936 3.971 18.315 1.00 95.25 200 LEU A N 1
ATOM 1472 C CA . LEU A 1 200 ? -18.174 2.774 17.510 1.00 95.25 200 LEU A CA 1
ATOM 1473 C C . LEU A 1 200 ? -19.245 1.851 18.116 1.00 95.25 200 LEU A C 1
ATOM 1475 O O . LEU A 1 200 ? -19.578 0.835 17.506 1.00 95.25 200 LEU A O 1
ATOM 1479 N N . ALA A 1 201 ? -19.777 2.183 19.301 1.00 95.94 201 ALA A N 1
ATOM 1480 C CA . ALA A 1 201 ? -20.775 1.394 20.020 1.00 95.94 201 ALA A CA 1
ATOM 1481 C C . ALA A 1 201 ? -20.368 -0.087 20.165 1.00 95.94 201 ALA A C 1
ATOM 1483 O O . ALA A 1 201 ? -21.188 -1.000 20.020 1.00 95.94 201 ALA A O 1
ATOM 1484 N N . VAL A 1 202 ? -19.079 -0.332 20.428 1.00 97.69 202 VAL A N 1
ATOM 1485 C CA . VAL A 1 202 ? -18.529 -1.681 20.610 1.00 97.69 202 VAL A CA 1
ATOM 1486 C C . VAL A 1 202 ? -18.501 -2.059 22.089 1.00 97.69 202 VAL A C 1
ATOM 1488 O O . VAL A 1 202 ? -18.239 -1.229 22.957 1.00 97.69 202 VAL A O 1
ATOM 1491 N N . ALA A 1 203 ? -18.753 -3.332 22.388 1.00 98.25 203 ALA A N 1
ATOM 1492 C CA . ALA A 1 203 ? -18.738 -3.866 23.747 1.00 98.25 203 ALA A CA 1
ATOM 1493 C C . ALA A 1 203 ? -17.543 -4.811 23.951 1.00 98.25 203 ALA A C 1
ATOM 1495 O O . ALA A 1 203 ? -17.139 -5.470 22.989 1.00 98.25 203 ALA A O 1
ATOM 1496 N N . PRO A 1 204 ? -16.984 -4.920 25.173 1.00 98.25 204 PRO A N 1
ATOM 1497 C CA . PRO A 1 204 ? -15.890 -5.845 25.452 1.00 98.25 204 PRO A CA 1
ATOM 1498 C C . PRO A 1 204 ? -16.253 -7.295 25.117 1.00 98.25 204 PRO A C 1
ATOM 1500 O O . PRO A 1 204 ? -17.359 -7.751 25.414 1.00 98.25 204 PRO A O 1
ATOM 1503 N N . VAL A 1 205 ? -15.301 -8.041 24.556 1.00 98.12 205 VAL A N 1
ATOM 1504 C CA . VAL A 1 205 ? -15.435 -9.479 24.287 1.00 98.12 205 VAL A CA 1
ATOM 1505 C C . VAL A 1 205 ? -14.277 -10.260 24.899 1.00 98.12 205 VAL A C 1
ATOM 1507 O O . VAL A 1 205 ? -13.151 -9.773 24.970 1.00 98.12 205 VAL A O 1
ATOM 1510 N N . ALA A 1 206 ? -14.558 -11.486 25.345 1.00 96.00 206 ALA A N 1
ATOM 1511 C CA . ALA A 1 206 ? -13.567 -12.326 26.018 1.00 96.00 206 ALA A CA 1
ATOM 1512 C C . ALA A 1 206 ? -12.467 -12.831 25.069 1.00 96.00 206 ALA A C 1
ATOM 1514 O O . ALA A 1 206 ? -11.318 -12.972 25.478 1.00 96.00 206 ALA A O 1
ATOM 1515 N N . GLU A 1 207 ? -12.814 -13.093 23.805 1.00 94.62 207 GLU A N 1
ATOM 1516 C CA . GLU A 1 207 ? -11.908 -13.700 22.831 1.00 94.62 207 GLU A CA 1
ATOM 1517 C C . GLU A 1 207 ? -11.879 -12.922 21.515 1.00 94.62 207 GLU A C 1
ATOM 1519 O O . GLU A 1 207 ? -12.911 -12.562 20.945 1.00 94.62 207 GLU A O 1
ATOM 1524 N N . ALA A 1 208 ? -10.665 -12.701 21.012 1.00 96.06 208 ALA A N 1
ATOM 1525 C CA . ALA A 1 208 ? -10.422 -12.106 19.709 1.00 96.06 208 ALA A CA 1
ATOM 1526 C C . ALA A 1 208 ? -10.347 -13.198 18.622 1.00 96.06 208 ALA A C 1
ATOM 1528 O O . ALA A 1 208 ? -9.639 -14.192 18.809 1.00 96.06 208 ALA A O 1
ATOM 1529 N N . PRO A 1 209 ? -11.008 -13.038 17.459 1.00 96.94 209 PRO A N 1
ATOM 1530 C CA . PRO A 1 209 ? -10.959 -14.036 16.396 1.00 96.94 209 PRO A CA 1
ATOM 1531 C C . PRO A 1 209 ? -9.534 -14.275 15.883 1.00 96.94 209 PRO A C 1
ATOM 1533 O O . PRO A 1 209 ? -8.850 -13.343 15.476 1.00 96.94 209 PRO A O 1
ATOM 1536 N N . ALA A 1 210 ? -9.109 -15.536 15.760 1.00 96.62 210 ALA A N 1
ATOM 1537 C CA . ALA A 1 210 ? -7.776 -15.870 15.238 1.00 96.62 210 ALA A CA 1
ATOM 1538 C C . ALA A 1 210 ? -7.521 -15.366 13.799 1.00 96.62 210 ALA A C 1
ATOM 1540 O O . ALA A 1 210 ? -6.376 -15.177 13.391 1.00 96.62 210 ALA A O 1
ATOM 1541 N N . ALA A 1 211 ? -8.580 -15.164 13.005 1.00 96.31 211 ALA A N 1
ATOM 1542 C CA . ALA A 1 211 ? -8.479 -14.561 11.676 1.00 96.31 211 ALA A CA 1
ATOM 1543 C C . ALA A 1 211 ? -7.973 -13.110 11.733 1.00 96.31 211 ALA A C 1
ATOM 1545 O O . ALA A 1 211 ? -7.133 -12.750 10.914 1.00 96.31 211 ALA A O 1
ATOM 1546 N N . PHE A 1 212 ? -8.400 -12.335 12.736 1.00 97.06 212 PHE A N 1
ATOM 1547 C CA . PHE A 1 212 ? -8.034 -10.927 12.905 1.00 97.06 212 PHE A CA 1
ATOM 1548 C C . PHE A 1 212 ? -6.516 -10.731 12.953 1.00 97.06 212 PHE A C 1
ATOM 1550 O O . PHE A 1 212 ? -5.975 -9.864 12.283 1.00 97.06 212 PHE A O 1
ATOM 1557 N N . PHE A 1 213 ? -5.800 -11.597 13.670 1.00 96.94 213 PHE A N 1
ATOM 1558 C CA . PHE A 1 213 ? -4.347 -11.485 13.833 1.00 96.94 213 PHE A CA 1
ATOM 1559 C C . PHE A 1 213 ? -3.523 -11.939 12.614 1.00 96.94 213 PHE A C 1
ATOM 1561 O O . PHE A 1 213 ? -2.321 -11.670 12.508 1.00 96.94 213 PHE A O 1
ATOM 1568 N N . ARG A 1 214 ? -4.152 -12.659 11.680 1.00 94.69 214 ARG A N 1
ATOM 1569 C CA . ARG A 1 214 ? -3.508 -13.179 10.461 1.00 94.69 214 ARG A CA 1
ATOM 1570 C C . ARG A 1 214 ? -3.732 -12.289 9.242 1.00 94.69 214 ARG A C 1
ATOM 1572 O O . ARG A 1 214 ? -3.241 -12.613 8.165 1.00 94.69 214 ARG A O 1
ATOM 1579 N N . MET A 1 215 ? -4.454 -11.188 9.408 1.00 92.25 215 MET A N 1
ATOM 1580 C CA . MET A 1 215 ? -4.743 -10.251 8.331 1.00 92.25 215 MET A CA 1
ATOM 1581 C C . MET A 1 215 ? -3.504 -9.446 7.897 1.00 92.25 215 MET A C 1
ATOM 1583 O O . MET A 1 215 ? -2.582 -9.259 8.699 1.00 92.25 215 MET A O 1
ATOM 1587 N N . PRO A 1 216 ? -3.434 -8.999 6.629 1.00 88.69 216 PRO A N 1
ATOM 1588 C CA . PRO A 1 216 ? -2.473 -7.971 6.209 1.00 88.69 216 PRO A CA 1
ATOM 1589 C C . PRO A 1 216 ? -2.818 -6.620 6.876 1.00 88.69 216 PRO A C 1
ATOM 1591 O O . PRO A 1 216 ? -3.885 -6.531 7.467 1.00 88.69 216 PRO A O 1
ATOM 1594 N N . PRO A 1 217 ? -1.992 -5.559 6.795 1.00 87.50 217 PRO A N 1
ATOM 1595 C CA . PRO A 1 217 ? -0.626 -5.466 6.258 1.00 87.50 217 PRO A CA 1
ATOM 1596 C C . PRO A 1 217 ? 0.425 -6.111 7.182 1.00 87.50 217 PRO A C 1
ATOM 1598 O O . PRO A 1 217 ? 0.089 -6.818 8.133 1.00 87.50 217 PRO A O 1
ATOM 1601 N N . ARG A 1 218 ? 1.726 -5.953 6.883 1.00 84.75 218 ARG A N 1
ATOM 1602 C CA . ARG A 1 218 ? 2.830 -6.576 7.650 1.00 84.75 218 ARG A CA 1
ATOM 1603 C C . ARG A 1 218 ? 2.837 -6.134 9.115 1.00 84.75 218 ARG A C 1
ATOM 1605 O O . ARG A 1 218 ? 3.056 -6.973 9.989 1.00 84.75 218 ARG A O 1
ATOM 1612 N N . ASP A 1 219 ? 2.615 -4.853 9.347 1.00 87.38 219 ASP A N 1
ATOM 1613 C CA . ASP A 1 219 ? 2.588 -4.157 10.634 1.00 87.38 219 ASP A CA 1
ATOM 1614 C C . ASP A 1 219 ? 1.232 -4.247 11.355 1.00 87.38 219 ASP A C 1
ATOM 1616 O O . ASP A 1 219 ? 1.016 -3.586 12.371 1.00 87.38 219 ASP A O 1
ATOM 1620 N N . TRP A 1 220 ? 0.340 -5.111 10.867 1.00 94.12 220 TRP A N 1
ATOM 1621 C CA . TRP A 1 220 ? -0.876 -5.490 11.568 1.00 94.12 220 TRP A CA 1
ATOM 1622 C C . TRP A 1 220 ? -0.589 -6.297 12.841 1.00 94.12 220 TRP A C 1
ATOM 1624 O O . TRP A 1 220 ? 0.378 -7.065 12.917 1.00 94.12 220 TRP A O 1
ATOM 1634 N N . LEU A 1 221 ? -1.471 -6.160 13.832 1.00 95.56 221 LEU A N 1
ATOM 1635 C CA . LEU A 1 221 ? -1.371 -6.841 15.117 1.00 95.56 221 LEU A CA 1
ATOM 1636 C C . LEU A 1 221 ? -1.403 -8.372 14.952 1.00 95.56 221 LEU A C 1
ATOM 1638 O O . LEU A 1 221 ? -2.295 -8.920 14.309 1.00 95.56 221 LEU A O 1
ATOM 1642 N N . ARG A 1 222 ? -0.439 -9.080 15.562 1.00 96.00 222 ARG A N 1
ATOM 1643 C CA . ARG A 1 222 ? -0.266 -10.546 15.415 1.00 96.00 222 ARG A CA 1
ATOM 1644 C C . ARG A 1 222 ? -0.746 -11.386 16.592 1.00 96.00 222 ARG A C 1
ATOM 1646 O O . ARG A 1 222 ? -0.855 -12.601 16.466 1.00 96.00 222 ARG A O 1
ATOM 1653 N N . ALA A 1 223 ? -1.016 -10.754 17.723 1.00 97.12 223 ALA A N 1
ATOM 1654 C CA . ALA A 1 223 ? -1.578 -11.377 18.912 1.00 97.12 223 ALA A CA 1
ATOM 1655 C C . ALA A 1 223 ? -2.171 -10.286 19.805 1.00 97.12 223 ALA A C 1
ATOM 1657 O O . ALA A 1 223 ? -1.828 -9.114 19.653 1.00 97.12 223 ALA A O 1
ATOM 1658 N N . LEU A 1 224 ? -3.028 -10.664 20.754 1.00 96.94 224 LEU A N 1
ATOM 1659 C CA . LEU A 1 224 ? -3.506 -9.729 21.766 1.00 96.94 224 LEU A CA 1
ATOM 1660 C C . LEU A 1 224 ? -2.313 -9.279 22.637 1.00 96.94 224 LEU A C 1
ATOM 1662 O O . LEU A 1 224 ? -1.651 -10.136 23.231 1.00 96.94 224 LEU A O 1
ATOM 1666 N N . PRO A 1 225 ? -2.002 -7.974 22.709 1.00 95.19 225 PRO A N 1
ATOM 1667 C CA . PRO A 1 225 ? -0.878 -7.497 23.497 1.00 95.19 225 PRO A CA 1
ATOM 1668 C C . PRO A 1 225 ? -1.179 -7.624 24.998 1.00 95.19 225 PRO A C 1
ATOM 1670 O O . PRO A 1 225 ? -2.348 -7.636 25.395 1.00 95.19 225 PRO A O 1
ATOM 1673 N N . PRO A 1 226 ? -0.153 -7.696 25.865 1.00 95.00 226 PRO A N 1
ATOM 1674 C CA . PRO A 1 226 ? -0.354 -7.728 27.310 1.00 95.00 226 PRO A CA 1
ATOM 1675 C C . PRO A 1 226 ? -1.186 -6.533 27.797 1.00 95.00 226 PRO A C 1
ATOM 1677 O O . PRO A 1 226 ? -0.822 -5.379 27.577 1.00 95.00 226 PRO A O 1
ATOM 1680 N N . GLY A 1 227 ? -2.312 -6.811 28.459 1.00 94.94 227 GLY A N 1
ATOM 1681 C CA . GLY A 1 227 ? -3.249 -5.781 28.924 1.00 94.94 227 GLY A CA 1
ATOM 1682 C C . GLY A 1 227 ? -4.109 -5.145 27.826 1.00 94.94 227 GLY A C 1
ATOM 1683 O O . GLY A 1 227 ? -4.852 -4.211 28.126 1.00 94.94 227 GLY A O 1
ATOM 1684 N N . GLY A 1 228 ? -4.018 -5.639 26.587 1.00 96.50 228 GLY A N 1
ATOM 1685 C CA . GLY A 1 228 ? -4.900 -5.252 25.496 1.00 96.50 228 GLY A CA 1
ATOM 1686 C C . GLY A 1 228 ? -6.328 -5.742 25.718 1.00 96.50 228 GLY A C 1
ATOM 1687 O O . GLY A 1 228 ? -6.562 -6.746 26.394 1.00 96.50 228 GLY A O 1
ATOM 1688 N N . GLN A 1 229 ? -7.285 -5.020 25.145 1.00 98.06 229 GLN A N 1
ATOM 1689 C CA . GLN A 1 229 ? -8.712 -5.316 25.267 1.00 98.06 229 GLN A CA 1
ATOM 1690 C C . GLN A 1 229 ? -9.328 -5.460 23.880 1.00 98.06 229 GLN A C 1
ATOM 1692 O O . GLN A 1 229 ? -8.995 -4.700 22.969 1.00 98.06 229 GLN A O 1
ATOM 1697 N N . ALA A 1 230 ? -10.208 -6.449 23.733 1.00 98.31 230 ALA A N 1
ATOM 1698 C CA . ALA A 1 230 ? -10.955 -6.707 22.513 1.00 98.31 230 ALA A CA 1
ATOM 1699 C C . ALA A 1 230 ? -12.414 -6.275 22.687 1.00 98.31 230 ALA A C 1
ATOM 1701 O O . ALA A 1 230 ? -13.006 -6.471 23.750 1.00 98.31 230 ALA A O 1
ATOM 1702 N N . TYR A 1 231 ? -12.994 -5.730 21.625 1.00 98.56 231 TYR A N 1
ATOM 1703 C CA . TYR A 1 231 ? -14.367 -5.257 21.573 1.00 98.56 231 TYR A CA 1
ATOM 1704 C C . TYR A 1 231 ? -15.010 -5.660 20.251 1.00 98.56 231 TYR A C 1
ATOM 1706 O O . TYR A 1 231 ? -14.330 -5.807 19.236 1.00 98.56 231 TYR A O 1
ATOM 1714 N N . ALA A 1 232 ? -16.329 -5.802 20.247 1.00 98.50 232 ALA A N 1
ATOM 1715 C CA . ALA A 1 232 ? -17.099 -6.057 19.041 1.00 98.50 232 ALA A CA 1
ATOM 1716 C C . ALA A 1 232 ? -18.402 -5.260 19.056 1.00 98.50 232 ALA A C 1
ATOM 1718 O O . ALA A 1 232 ? -19.034 -5.104 20.104 1.00 98.50 232 ALA A O 1
ATOM 1719 N N . SER A 1 233 ? -18.824 -4.773 17.893 1.00 97.75 233 SER A N 1
ATOM 1720 C CA . SER A 1 233 ? -20.163 -4.220 17.724 1.00 97.75 233 SER A CA 1
ATOM 1721 C C . SER A 1 233 ? -21.199 -5.352 17.732 1.00 97.75 233 SER A C 1
ATOM 1723 O O . SER A 1 233 ? -20.879 -6.505 17.402 1.00 97.75 233 SER A O 1
ATOM 1725 N N . PRO A 1 234 ? -22.473 -5.056 18.041 1.00 96.25 234 PRO A N 1
ATOM 1726 C CA . PRO A 1 234 ? -23.552 -6.014 17.852 1.00 96.25 234 PRO A CA 1
ATOM 1727 C C . PRO A 1 234 ? -23.561 -6.576 16.421 1.00 96.25 234 PRO A C 1
ATOM 1729 O O . PRO A 1 234 ? -23.395 -5.846 15.443 1.00 96.25 234 PRO A O 1
ATOM 1732 N N . GLY A 1 235 ? -23.732 -7.894 16.298 1.00 93.88 235 GLY A N 1
ATOM 1733 C CA . GLY A 1 235 ? -23.822 -8.573 15.002 1.00 93.88 235 GLY A CA 1
ATOM 1734 C C . GLY A 1 235 ? -22.488 -8.847 14.300 1.00 93.88 235 GLY A C 1
ATOM 1735 O O . GLY A 1 235 ? -22.496 -9.566 13.299 1.00 93.88 235 GLY A O 1
ATOM 1736 N N . PHE A 1 236 ? -21.353 -8.375 14.830 1.00 97.19 236 PHE A N 1
ATOM 1737 C CA . PHE A 1 236 ? -20.050 -8.695 14.256 1.00 97.19 236 PHE A CA 1
ATOM 1738 C C . PHE A 1 236 ? -19.796 -10.209 14.284 1.00 97.19 236 PHE A C 1
ATOM 1740 O O . PHE A 1 236 ? -19.901 -10.869 15.321 1.00 97.19 236 PHE A O 1
ATOM 1747 N N . ARG A 1 237 ? -19.427 -10.775 13.133 1.00 94.81 237 ARG A N 1
ATOM 1748 C CA . ARG A 1 237 ? -19.077 -12.193 12.993 1.00 94.81 237 ARG A CA 1
ATOM 1749 C C . ARG A 1 237 ? -17.821 -12.314 12.155 1.00 94.81 237 ARG A C 1
ATOM 1751 O O . ARG A 1 237 ? -17.792 -11.852 11.022 1.00 94.81 237 ARG A O 1
ATOM 1758 N N . SER A 1 238 ? -16.788 -12.974 12.669 1.00 93.88 238 SER A N 1
ATOM 1759 C CA . SER A 1 238 ? -15.526 -13.131 11.934 1.00 93.88 238 SER A CA 1
ATOM 1760 C C . SER A 1 238 ? -15.678 -14.008 10.686 1.00 93.88 238 SER A C 1
ATOM 1762 O O . SER A 1 238 ? -15.160 -13.658 9.632 1.00 93.88 238 SER A O 1
ATOM 1764 N N . GLY A 1 239 ? -16.429 -15.109 10.785 1.00 93.69 239 GLY A N 1
ATOM 1765 C CA . GLY A 1 239 ? -16.594 -16.101 9.713 1.00 93.69 239 GLY A CA 1
ATOM 1766 C C . GLY A 1 239 ? -17.731 -15.845 8.716 1.00 93.69 239 GLY A C 1
ATOM 1767 O O . GLY A 1 239 ? -17.997 -16.706 7.886 1.00 93.69 239 GLY A O 1
ATOM 1768 N N . SER A 1 240 ? -18.435 -14.716 8.799 1.00 92.50 240 SER A N 1
ATOM 1769 C CA . SER A 1 240 ? -19.522 -14.371 7.870 1.00 92.50 240 SER A CA 1
ATOM 1770 C C . SER A 1 240 ? -19.563 -12.868 7.605 1.00 92.50 240 SER A C 1
ATOM 1772 O O . SER A 1 240 ? -18.932 -12.108 8.339 1.00 92.50 240 SER A O 1
ATOM 1774 N N . ARG A 1 241 ? -20.340 -12.423 6.609 1.00 88.81 241 ARG A N 1
ATOM 1775 C CA . ARG A 1 241 ? -20.514 -10.986 6.337 1.00 88.81 241 ARG A CA 1
ATOM 1776 C C . ARG A 1 241 ? -21.184 -10.246 7.503 1.00 88.81 241 ARG A C 1
ATOM 1778 O O . ARG A 1 241 ? -20.684 -9.218 7.936 1.00 88.81 241 ARG A O 1
ATOM 1785 N N . GLY A 1 242 ? -22.220 -10.843 8.096 1.00 90.81 242 GLY A N 1
ATOM 1786 C CA . GLY A 1 242 ? -23.085 -10.168 9.070 1.00 90.81 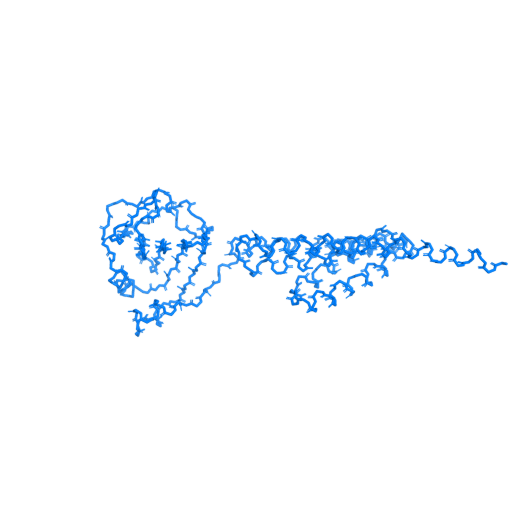242 GLY A CA 1
ATOM 1787 C C . GLY A 1 242 ? -24.433 -9.798 8.451 1.00 90.81 242 GLY A C 1
ATOM 1788 O O . GLY A 1 242 ? -24.831 -10.399 7.449 1.00 90.81 242 GLY A O 1
ATOM 1789 N N . GLY A 1 243 ? -25.146 -8.873 9.092 1.00 94.19 243 GLY A N 1
ATOM 1790 C CA . GLY A 1 243 ? -26.319 -8.222 8.504 1.00 94.19 243 GLY A CA 1
ATOM 1791 C C . GLY A 1 243 ? -25.904 -6.985 7.711 1.00 94.19 243 GLY A C 1
ATOM 1792 O O . GLY A 1 243 ? -24.711 -6.732 7.560 1.00 94.19 243 GLY A O 1
ATOM 1793 N N . ASP A 1 244 ? -26.881 -6.233 7.219 1.00 96.25 244 ASP A N 1
ATOM 1794 C CA . ASP A 1 244 ? -26.628 -4.963 6.536 1.00 96.25 244 ASP A CA 1
ATOM 1795 C C . ASP A 1 244 ? -26.187 -3.896 7.554 1.00 96.25 244 ASP A C 1
ATOM 1797 O O . ASP A 1 244 ? -26.630 -3.901 8.711 1.00 96.25 244 ASP A O 1
ATOM 1801 N N . GLY A 1 245 ? -25.330 -2.974 7.114 1.00 95.62 245 GLY A N 1
ATOM 1802 C CA . GLY A 1 245 ? -24.745 -1.916 7.934 1.00 95.62 245 GLY A CA 1
ATOM 1803 C C . GLY A 1 245 ? -23.280 -2.153 8.304 1.00 95.62 245 GLY A C 1
ATOM 1804 O O . GLY A 1 245 ? -22.612 -3.049 7.783 1.00 95.62 245 GLY A O 1
ATOM 1805 N N . ASP A 1 246 ? -22.785 -1.309 9.208 1.00 95.88 246 ASP A N 1
ATOM 1806 C CA . ASP A 1 246 ? -21.388 -1.316 9.630 1.00 95.88 246 ASP A CA 1
ATOM 1807 C C . ASP A 1 246 ? -21.189 -2.155 10.897 1.00 95.88 246 ASP A C 1
ATOM 1809 O O . ASP A 1 246 ? -21.882 -1.998 11.908 1.00 95.88 246 ASP A O 1
ATOM 1813 N N . HIS A 1 247 ? -20.200 -3.042 10.857 1.00 97.38 247 HIS A N 1
ATOM 1814 C CA . HIS A 1 247 ? -19.798 -3.882 11.972 1.00 97.38 247 HIS A CA 1
ATOM 1815 C C . HIS A 1 247 ? -18.309 -3.723 12.260 1.00 97.38 247 HIS A C 1
ATOM 1817 O O . HIS A 1 247 ? -17.478 -3.703 11.351 1.00 97.38 247 HIS A O 1
ATOM 1823 N N . PHE A 1 248 ? -17.972 -3.695 13.545 1.00 97.81 248 PHE A N 1
ATOM 1824 C CA . PHE A 1 248 ? -16.632 -3.397 14.025 1.00 97.81 248 PHE A CA 1
ATOM 1825 C C . PHE A 1 248 ? -16.141 -4.493 14.965 1.00 97.81 248 PHE A C 1
ATOM 1827 O O . PHE A 1 248 ? -16.861 -4.935 15.862 1.00 97.81 248 PHE A O 1
ATOM 1834 N N . PHE A 1 249 ? -14.885 -4.885 14.806 1.00 98.38 249 PHE A N 1
ATOM 1835 C CA . PHE A 1 249 ? -14.126 -5.594 15.826 1.00 98.38 249 PHE A CA 1
ATOM 1836 C C . PHE A 1 249 ? -12.859 -4.807 16.119 1.00 98.38 249 PHE A C 1
ATOM 1838 O O . PHE A 1 249 ? -12.110 -4.488 15.205 1.00 98.38 249 PHE A O 1
ATOM 1845 N N . LEU A 1 250 ? -12.625 -4.471 17.379 1.00 98.50 250 LEU A N 1
ATOM 1846 C CA . LEU A 1 250 ? -11.563 -3.563 17.789 1.00 98.50 250 LEU A CA 1
ATOM 1847 C C . LEU A 1 250 ? -10.670 -4.249 18.814 1.00 98.50 250 LEU A C 1
ATOM 1849 O O . LEU A 1 250 ? -11.159 -4.828 19.777 1.00 98.50 250 LEU A O 1
ATOM 1853 N N . VAL A 1 251 ? -9.358 -4.140 18.645 1.00 98.38 251 VAL A N 1
ATOM 1854 C CA . VAL A 1 251 ? -8.377 -4.438 19.690 1.00 98.38 251 VAL A CA 1
ATOM 1855 C C . VAL A 1 251 ? -7.589 -3.176 19.967 1.00 98.38 251 VAL A C 1
ATOM 1857 O O . VAL A 1 251 ? -7.034 -2.599 19.040 1.00 98.38 251 VAL A O 1
ATOM 1860 N N . ARG A 1 252 ? -7.494 -2.768 21.231 1.00 97.31 252 ARG A N 1
ATOM 1861 C CA . ARG A 1 252 ? -6.594 -1.683 21.635 1.00 97.31 252 ARG A CA 1
ATOM 1862 C C . ARG A 1 252 ? -5.557 -2.156 22.632 1.00 97.31 252 ARG A C 1
ATOM 1864 O O . ARG A 1 252 ? -5.824 -3.059 23.429 1.00 97.31 252 ARG A O 1
ATOM 1871 N N . ASP A 1 253 ? -4.387 -1.539 22.584 1.00 95.50 253 ASP A N 1
ATOM 1872 C CA . ASP A 1 253 ? -3.312 -1.739 23.546 1.00 95.50 253 ASP A CA 1
ATOM 1873 C C . ASP A 1 253 ? -3.171 -0.537 24.495 1.00 95.50 253 ASP A C 1
ATOM 1875 O O . ASP A 1 253 ? -3.861 0.472 24.362 1.00 95.50 253 ASP A O 1
ATOM 1879 N N . ARG A 1 254 ? -2.288 -0.656 25.492 1.00 94.25 254 ARG A N 1
ATOM 1880 C CA . ARG A 1 254 ? -1.962 0.447 26.415 1.00 94.25 254 ARG A CA 1
ATOM 1881 C C . ARG A 1 254 ? -0.896 1.403 25.871 1.00 94.25 254 ARG A C 1
ATOM 1883 O O . ARG A 1 254 ? -0.541 2.358 26.550 1.00 94.25 254 ARG A O 1
ATOM 1890 N N . ALA A 1 255 ? -0.346 1.120 24.692 1.00 94.69 255 ALA A N 1
ATOM 1891 C CA . ALA A 1 255 ? 0.659 1.955 24.043 1.00 94.69 255 ALA A CA 1
ATOM 1892 C C . ALA A 1 255 ? 0.027 3.051 23.166 1.00 94.69 255 ALA A C 1
ATOM 1894 O O . ALA A 1 255 ? 0.760 3.850 22.593 1.00 94.69 255 ALA A O 1
ATOM 1895 N N . GLY A 1 256 ? -1.307 3.112 23.098 1.00 96.25 256 GLY A N 1
ATOM 1896 C CA . GLY A 1 256 ? -2.028 4.112 22.317 1.00 96.25 256 GLY A CA 1
ATOM 1897 C C . GLY A 1 256 ? -2.364 3.653 20.902 1.00 96.25 256 GLY A C 1
ATOM 1898 O O . GLY A 1 256 ? -2.615 4.489 20.040 1.00 96.25 256 GLY A O 1
ATOM 1899 N N . HIS A 1 257 ? -2.396 2.343 20.643 1.00 97.56 257 HIS A N 1
ATOM 1900 C CA . HIS A 1 257 ? -2.820 1.806 19.354 1.00 97.56 257 HIS A CA 1
ATOM 1901 C C . HIS A 1 257 ? -4.190 1.133 19.450 1.00 97.56 257 HIS A C 1
ATOM 1903 O O . HIS A 1 257 ? -4.443 0.327 20.349 1.00 97.56 257 HIS A O 1
ATOM 1909 N N . ALA A 1 258 ? -5.046 1.391 18.466 1.00 98.00 258 ALA A N 1
ATOM 1910 C CA . ALA A 1 258 ? -6.248 0.617 18.196 1.00 98.00 258 ALA A CA 1
ATOM 1911 C C . ALA A 1 258 ? -6.196 0.022 16.786 1.00 98.00 258 ALA A C 1
ATOM 1913 O O . ALA A 1 258 ? -5.853 0.691 15.816 1.00 98.00 258 ALA A O 1
ATOM 1914 N N . PHE A 1 259 ? -6.559 -1.249 16.684 1.00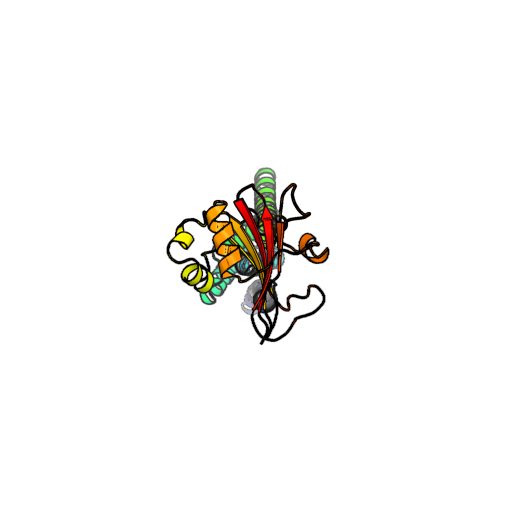 98.25 259 PHE A N 1
ATOM 1915 C CA . PHE A 1 259 ? -6.661 -2.022 15.457 1.00 98.25 259 PHE A CA 1
ATOM 1916 C C . PHE A 1 259 ? -8.130 -2.379 15.267 1.00 98.25 259 PHE A C 1
ATOM 1918 O O . PHE A 1 259 ? -8.708 -3.060 16.114 1.00 98.25 259 PHE A O 1
ATOM 1925 N N . VAL A 1 260 ? -8.746 -1.911 14.189 1.00 98.12 260 VAL A N 1
ATOM 1926 C CA . VAL A 1 260 ? -10.178 -2.074 13.929 1.00 98.12 260 VAL A CA 1
ATOM 1927 C C . VAL A 1 260 ? -10.374 -2.855 12.642 1.00 98.12 260 VAL A C 1
ATOM 1929 O O . VAL A 1 260 ? -9.830 -2.496 11.607 1.00 98.12 260 VAL A O 1
ATOM 1932 N N . TRP A 1 261 ? -11.161 -3.918 12.695 1.00 97.88 261 TRP A N 1
ATOM 1933 C CA . TRP A 1 261 ? -11.656 -4.638 11.535 1.00 97.88 261 TRP A CA 1
ATOM 1934 C C . TRP A 1 261 ? -13.092 -4.211 11.268 1.00 97.88 261 TRP A C 1
ATOM 1936 O O . TRP A 1 261 ? -13.973 -4.409 12.107 1.00 97.88 261 TRP A O 1
ATOM 1946 N N . VAL A 1 262 ? -13.298 -3.605 10.105 1.00 97.25 262 VAL A N 1
ATOM 1947 C CA . VAL A 1 262 ? -14.557 -2.997 9.685 1.00 97.25 262 VAL A CA 1
ATOM 1948 C C . VAL A 1 262 ? -15.164 -3.803 8.552 1.00 97.25 262 VAL A C 1
ATOM 1950 O O . VAL A 1 262 ? -14.478 -4.148 7.589 1.00 97.25 262 VAL A O 1
ATOM 1953 N N . LYS A 1 263 ? -16.458 -4.087 8.673 1.00 96.75 263 LYS A N 1
ATOM 1954 C CA . LYS A 1 263 ? -17.291 -4.677 7.624 1.00 96.75 263 LYS A CA 1
ATOM 1955 C C . LYS A 1 263 ? -18.461 -3.744 7.369 1.00 96.75 263 LYS A C 1
ATOM 1957 O O . LYS A 1 263 ? -19.233 -3.511 8.289 1.00 96.75 263 LYS A O 1
ATOM 1962 N N . SER A 1 264 ? -18.575 -3.228 6.156 1.00 95.56 264 SER A N 1
ATOM 1963 C CA . SER A 1 264 ? -19.679 -2.383 5.709 1.00 95.56 264 SER A CA 1
ATOM 1964 C C . SER A 1 264 ? -20.474 -3.161 4.665 1.00 95.56 264 SER A C 1
ATOM 1966 O O . SER A 1 264 ? -19.977 -3.384 3.559 1.00 95.56 264 SER A O 1
ATOM 1968 N N . ASN A 1 265 ? -21.656 -3.650 5.038 1.00 95.44 265 ASN A N 1
ATOM 1969 C CA . ASN A 1 265 ? -22.471 -4.526 4.193 1.00 95.44 265 ASN A CA 1
ATOM 1970 C C . ASN A 1 265 ? -23.704 -3.790 3.650 1.00 95.44 265 ASN A C 1
ATOM 1972 O O . ASN A 1 265 ? -24.337 -3.034 4.395 1.00 95.44 265 ASN A O 1
ATOM 1976 N N . PHE A 1 266 ? -24.065 -4.057 2.391 1.00 89.56 266 PHE A N 1
ATOM 1977 C CA . PHE A 1 266 ? -25.194 -3.432 1.681 1.00 89.56 266 PHE A CA 1
ATOM 1978 C C . PHE A 1 266 ? -26.179 -4.450 1.088 1.00 89.56 266 PHE A C 1
ATOM 1980 O O . PHE A 1 266 ? -25.774 -5.588 0.743 1.00 89.56 266 PHE A O 1
#

Mean predicted aligned error: 7.22 Å

Foldseek 3Di:
DVVVVCCCVCVLQVQLVVVLVVQLVVLVVVLVCCCVPPADDPVLSLLQSLLSNLQRSLLSSLVSNLQCNLVSSQVRLVVSLVVCVVVPGDPNSSVLNSLLSNLCSQLRNDDDDVCPVVSVVSNVRSVCSVVVSVCVSVCRVLCVVPDFDPDDPLLCVLLPVCSVQFPGKGKDWPDDDQKTKIKIKTFGAPVSVVSVCVSLQWDWDPDDDCVQLVDDRPPGHNDQDVVKTKTWHPQDDPPDLGDAAKIWIWIDDNNRIIMIIIMHHD

Radius of gyration: 26.1 Å; Cα contacts (8 Å, |Δi|>4): 432; chains: 1; bounding box: 65×34×87 Å

Sequence (266 aa):
MAGSFERKVIGGWLRPLVAAAVVLGIGLYLGLALVMFGGRPRAAVEPAAAFAIVFTTAFAAGRLAPRARFHAAVAAAGLASAIGHGVALSLVGSVAGALAAIGLAAGWAIDGELAAGLRRSLRIAGLATFLGFVVFVYGRYVDWPAQPDPLPPMLRESLGPDADRITAYYETDLGGFLDRESLWRIEADESSLDRLVERLAVAPVAEAPAAFFRMPPRDWLRALPPGGQAYASPGFRSGSRGGDGDHFFLVRDRAGHAFVWVKSNF

Nearest PDB structures (foldseek):
  4crv-assembly1_A  TM=2.394E-01  e=1.654E+00  Homo sapiens
  4cv5-assembly2_C  TM=2.596E-01  e=4.546E+00  Saccharomyces cerevisiae

Secondary structure (DSSP, 8-state):
-HHHHHHHHHHHHHHHHHHHHHHHHHHHHHHHHHHHH-PSPHHHHHHHHHHHHHHHHHHHHHHH-TTSHHHHHHHHHHHHHHHHHHTT--HHHHHHHHHHHHHHHHHHH--SSHHHHHHHHHHHHHHHHHHHHHHHHHHHHTTSS--PPPPPHHHHHHHGGGGGGEEEEEEEEEE-SSSEEEEEEEEE-HHHHHHHHHHTT-EEES---TTGGG-SSTTS--SPPTT-EEEE-TT--TTS--SSEEEEEEEE-TTSEEEEEEEEE-

Solvent-accessible surface area (backbone atoms only — not comparable to full-atom values): 13643 Å² total; per-residue (Å²): 121,71,80,63,53,54,55,54,55,51,59,64,51,48,56,28,50,54,49,24,52,52,43,34,53,51,27,50,51,52,28,49,48,38,66,75,67,48,74,70,43,67,85,22,41,43,29,48,28,24,17,50,27,12,20,52,16,7,35,49,14,11,66,59,26,80,92,43,13,44,62,37,12,50,54,35,19,52,50,43,42,54,54,34,52,77,71,71,37,33,63,69,17,23,53,49,13,30,50,20,22,40,19,48,30,39,36,72,57,62,76,63,76,87,34,47,62,56,26,53,51,32,31,51,50,10,50,50,43,46,52,53,48,52,52,48,37,51,24,41,54,54,44,51,79,71,68,72,42,81,76,52,67,68,58,35,64,70,46,46,86,50,39,79,53,48,78,37,30,33,76,48,76,76,48,68,89,79,36,39,34,36,36,38,42,38,32,31,52,66,71,54,50,52,49,48,39,60,70,64,58,40,42,81,45,98,74,75,61,76,65,66,34,71,44,79,54,80,89,42,62,69,63,87,52,90,86,35,49,35,28,34,18,80,70,53,44,92,93,49,88,57,64,76,44,80,27,38,37,38,40,35,46,84,87,22,41,34,42,34,44,38,34,41,32,114

pLDDT: mean 86.63, std 9.98, range [56.72, 98.56]